Protein AF-A0A7V8Z4H2-F1 (afdb_monomer)

Secondary structure (DSSP, 8-state):
-TTSHHHH---SHHHHHHHHHHHHHHHHHHHHHHHHHHHT--SSSTT-THHHHHHHHHHHHHHHHHHHHHHHSPP-HHHHHHHHHHHHHHHHHHHHHHHHHHHTTS-SSS--SSHHHHHHHHHHHHHHHHHHHHHHHHHHHHHHH--SSHHHHHHHHHHHHHHHHHHHHHHHHHHHHHHHHHHHSS--SS-EETTTEETHHHHHHHHHHHHHHHHHHHHHHTSS--HHHHHHHHHHHHHHHHHHHHHHHHHHHTT--TT---THHHHHHHHHHHHHHHHHHHHHHHHHTS------------

Structure (mmCIF, N/CA/C/O backbone):
data_AF-A0A7V8Z4H2-F1
#
_entry.id   AF-A0A7V8Z4H2-F1
#
loop_
_atom_site.group_PDB
_atom_site.id
_atom_site.type_symbol
_atom_site.label_atom_id
_atom_site.label_alt_id
_atom_site.label_comp_id
_atom_site.label_asym_id
_atom_site.label_entity_id
_atom_site.label_seq_id
_atom_site.pdbx_PDB_ins_code
_atom_site.Cartn_x
_atom_site.Cartn_y
_atom_site.Cartn_z
_atom_site.occupancy
_atom_site.B_iso_or_equiv
_atom_site.auth_seq_id
_atom_site.auth_comp_id
_atom_site.auth_asym_id
_atom_site.auth_atom_id
_atom_site.pdbx_PDB_model_num
ATOM 1 N N . MET A 1 1 ? -23.304 -11.538 9.822 1.00 51.50 1 MET A N 1
ATO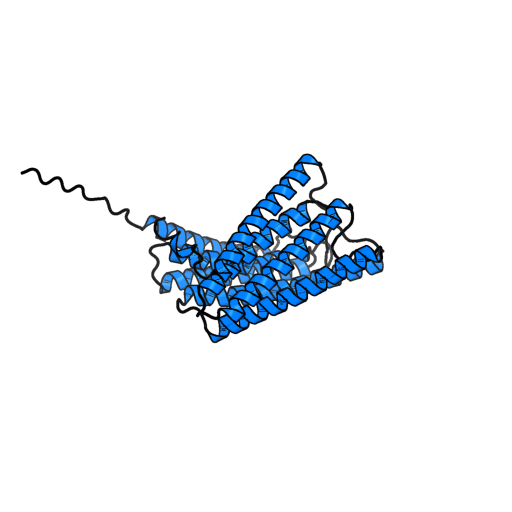M 2 C CA . MET A 1 1 ? -22.805 -10.452 8.941 1.00 51.50 1 MET A CA 1
ATOM 3 C C . MET A 1 1 ? -23.296 -9.053 9.347 1.00 51.50 1 MET A C 1
ATOM 5 O O . MET A 1 1 ? -22.704 -8.083 8.892 1.00 51.50 1 MET A O 1
ATOM 9 N N . ASN A 1 2 ? -24.282 -8.918 10.250 1.00 57.97 2 ASN A N 1
ATOM 10 C CA . ASN A 1 2 ? -24.906 -7.625 10.596 1.00 57.97 2 ASN A CA 1
ATOM 11 C C . ASN A 1 2 ? -23.975 -6.573 11.248 1.00 57.97 2 ASN A C 1
ATOM 13 O O . ASN A 1 2 ? -24.316 -5.398 11.235 1.00 57.97 2 ASN A O 1
ATOM 17 N N . ASN A 1 3 ? -22.781 -6.949 11.733 1.00 77.44 3 ASN A N 1
ATOM 18 C CA . ASN A 1 3 ? -21.835 -6.022 12.382 1.00 77.44 3 ASN A CA 1
ATOM 19 C C . ASN A 1 3 ? -20.646 -5.599 11.498 1.00 77.44 3 ASN A C 1
ATOM 21 O O . ASN A 1 3 ? -19.736 -4.932 11.988 1.00 77.44 3 ASN A O 1
ATOM 25 N N . LEU A 1 4 ? -20.608 -5.983 10.215 1.00 84.88 4 LEU A N 1
ATOM 26 C CA . LEU A 1 4 ? -19.489 -5.621 9.334 1.00 84.88 4 LEU A CA 1
ATOM 27 C C . LEU A 1 4 ? -19.645 -4.216 8.733 1.00 84.88 4 LEU A C 1
ATOM 29 O O . LEU A 1 4 ? -18.668 -3.479 8.662 1.00 84.88 4 LEU A O 1
ATOM 33 N N . LEU A 1 5 ? -20.862 -3.817 8.348 1.00 84.88 5 LEU A N 1
ATOM 34 C CA . LEU A 1 5 ? -21.108 -2.510 7.721 1.00 84.88 5 LEU A CA 1
ATOM 35 C C . LEU A 1 5 ? -20.648 -1.324 8.592 1.00 84.88 5 LEU A C 1
ATOM 37 O O . LEU A 1 5 ? -19.928 -0.476 8.0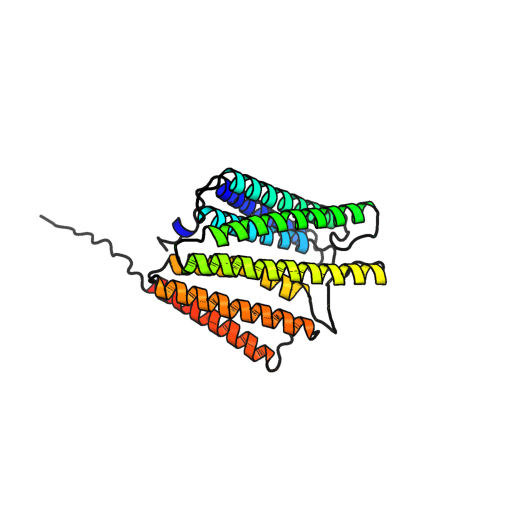67 1.00 84.88 5 LEU A O 1
ATOM 41 N N . PRO A 1 6 ? -20.930 -1.281 9.913 1.00 86.00 6 PRO A N 1
ATOM 42 C CA . PRO A 1 6 ? -20.416 -0.211 10.774 1.00 86.00 6 PRO A CA 1
ATOM 43 C C . PRO A 1 6 ? -18.883 -0.205 10.897 1.00 86.00 6 PRO A C 1
ATOM 45 O O . PRO A 1 6 ? -18.270 0.832 11.129 1.00 86.00 6 PRO A O 1
ATOM 48 N N . GLN A 1 7 ? -18.235 -1.366 10.739 1.00 87.62 7 GLN A N 1
ATOM 49 C CA . GLN A 1 7 ? -16.773 -1.466 10.778 1.00 87.62 7 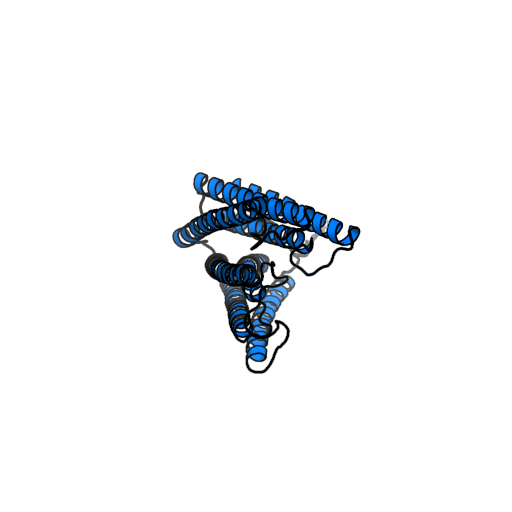GLN A CA 1
ATOM 50 C C . GLN A 1 7 ? -16.120 -0.939 9.494 1.00 87.62 7 GLN A C 1
ATOM 52 O O . GLN A 1 7 ? -14.941 -0.589 9.530 1.00 87.62 7 GLN A O 1
ATOM 57 N N . LEU A 1 8 ? -16.856 -0.887 8.380 1.00 93.00 8 LEU A N 1
ATOM 58 C CA . LEU A 1 8 ? -16.369 -0.433 7.074 1.00 93.00 8 LEU A CA 1
ATOM 59 C C . LEU A 1 8 ? -16.739 1.022 6.762 1.00 93.00 8 LEU A C 1
ATOM 61 O O . LEU A 1 8 ? -16.157 1.606 5.849 1.00 93.00 8 LEU A O 1
ATOM 65 N N . SER A 1 9 ? -17.695 1.608 7.486 1.00 92.94 9 SER A N 1
ATOM 66 C CA . SER A 1 9 ? -18.144 2.971 7.223 1.00 92.94 9 SER A CA 1
ATOM 67 C C . SER A 1 9 ? -17.085 4.014 7.597 1.00 92.94 9 SER A C 1
ATOM 69 O O . SER A 1 9 ? -16.407 3.922 8.626 1.00 92.94 9 SER A O 1
ATOM 71 N N . LEU A 1 10 ? -16.966 5.012 6.717 1.00 96.94 10 LEU A N 1
ATOM 72 C CA . LEU A 1 10 ? -16.109 6.187 6.853 1.00 96.94 10 LEU A CA 1
ATOM 73 C C . LEU A 1 10 ? -17.015 7.407 7.041 1.00 96.94 10 LEU A C 1
ATOM 75 O O . LEU A 1 10 ? -17.851 7.689 6.178 1.00 96.94 10 LEU A O 1
ATOM 79 N N . HIS A 1 11 ? -16.871 8.121 8.153 1.00 96.62 11 HIS A N 1
ATOM 80 C CA . HIS A 1 11 ? -17.820 9.161 8.559 1.00 96.62 11 HIS A CA 1
ATOM 81 C C . HIS A 1 11 ? -17.244 10.562 8.370 1.00 96.62 11 HIS A C 1
ATOM 83 O O . HIS A 1 11 ? -17.932 11.457 7.870 1.00 96.62 11 HIS A O 1
ATOM 89 N N . LYS A 1 12 ? -15.971 10.757 8.723 1.00 97.38 12 LYS A N 1
ATOM 90 C CA . LYS A 1 12 ? -15.295 12.048 8.598 1.00 97.38 12 LYS A CA 1
ATOM 91 C C . LYS A 1 12 ? -15.161 12.466 7.127 1.00 97.38 12 LYS A C 1
ATOM 93 O O . LYS A 1 12 ? -14.885 11.613 6.279 1.00 97.38 12 LYS A O 1
ATOM 98 N N . PRO A 1 13 ? -15.278 13.768 6.800 1.00 97.88 13 PRO A N 1
ATOM 99 C CA . PRO A 1 13 ? -15.190 14.248 5.419 1.00 97.88 13 PRO A CA 1
ATOM 100 C C . PRO A 1 13 ? -13.918 13.793 4.690 1.00 97.88 13 PRO A C 1
ATOM 102 O O . PRO A 1 13 ? -14.007 13.198 3.620 1.00 97.88 13 PRO A O 1
ATOM 105 N N . ALA A 1 14 ? -12.747 13.977 5.308 1.00 98.19 14 ALA A N 1
ATOM 106 C CA . ALA A 1 14 ? -11.463 13.575 4.734 1.00 98.19 14 ALA A CA 1
ATOM 107 C C . ALA A 1 14 ? -11.352 12.052 4.521 1.00 98.19 14 ALA A C 1
ATOM 109 O O . ALA A 1 14 ? -10.856 11.599 3.490 1.00 98.19 14 ALA A O 1
ATOM 110 N N . ALA A 1 15 ? -11.872 11.252 5.459 1.00 98.31 15 ALA A N 1
ATOM 111 C CA . ALA A 1 15 ? -11.921 9.798 5.319 1.00 98.31 15 ALA A CA 1
ATOM 112 C C . ALA A 1 15 ? -12.813 9.377 4.140 1.00 98.31 15 ALA A C 1
ATOM 114 O O . ALA A 1 15 ? -12.441 8.503 3.359 1.00 98.31 15 ALA A O 1
ATOM 115 N N . ARG A 1 16 ? -13.960 10.041 3.948 1.00 98.44 16 ARG A N 1
ATOM 116 C CA . ARG A 1 16 ? -14.842 9.799 2.798 1.00 98.44 16 ARG A CA 1
ATOM 117 C C . ARG A 1 16 ? -14.177 10.159 1.472 1.00 98.44 16 ARG A C 1
ATOM 119 O O . ARG A 1 16 ? -14.347 9.415 0.515 1.00 98.44 16 ARG A O 1
ATOM 126 N N . TRP A 1 17 ? -13.407 11.247 1.404 1.00 98.62 17 TRP A N 1
ATOM 127 C CA . TRP A 1 17 ? -12.642 11.595 0.198 1.00 98.62 17 TRP A CA 1
ATOM 128 C C . TRP A 1 17 ? -11.649 10.498 -0.179 1.00 98.62 17 TRP A C 1
ATOM 130 O O . TRP A 1 17 ? -11.604 10.087 -1.335 1.00 98.62 17 TRP A O 1
ATOM 140 N N . LEU A 1 18 ? -10.917 9.970 0.804 1.00 98.75 18 LEU A N 1
ATOM 141 C CA . LEU A 1 18 ? -10.016 8.833 0.610 1.00 98.75 18 LEU A CA 1
ATOM 142 C C . LEU A 1 18 ? -10.766 7.568 0.165 1.00 98.75 18 LEU A C 1
ATOM 144 O O . LEU A 1 18 ? -10.283 6.844 -0.703 1.00 98.75 18 LEU A O 1
ATOM 148 N N . GLY A 1 19 ? -11.968 7.331 0.698 1.00 98.62 19 GLY A N 1
ATOM 149 C CA . GLY A 1 19 ? -12.852 6.252 0.253 1.00 98.62 19 GLY A CA 1
ATOM 150 C C . GLY A 1 19 ? -13.306 6.397 -1.206 1.00 98.62 19 GLY A C 1
ATOM 151 O O . GLY A 1 19 ? -13.262 5.426 -1.958 1.00 98.62 19 GLY A O 1
ATOM 152 N N . TRP A 1 20 ? -13.687 7.601 -1.639 1.00 98.62 20 TRP A N 1
ATOM 153 C CA . TRP A 1 20 ? -14.039 7.860 -3.040 1.00 98.62 20 TRP A CA 1
ATOM 154 C C . TRP A 1 20 ? -12.839 7.714 -3.971 1.00 98.62 20 TRP A C 1
ATOM 156 O O . TRP A 1 20 ? -12.940 7.044 -4.997 1.00 98.62 20 TRP A O 1
ATOM 166 N N . ALA A 1 21 ? -11.693 8.285 -3.595 1.00 98.75 21 ALA A N 1
ATOM 167 C CA . ALA A 1 21 ? -10.456 8.132 -4.351 1.00 98.75 21 ALA A CA 1
ATOM 168 C C . ALA A 1 21 ? -10.072 6.652 -4.480 1.00 98.75 21 ALA A C 1
ATOM 170 O O . ALA A 1 21 ? -9.732 6.206 -5.570 1.00 98.75 21 ALA A O 1
ATOM 171 N N . SER A 1 22 ? -10.215 5.868 -3.408 1.00 98.81 22 SER A N 1
ATOM 172 C CA . SER A 1 22 ? -10.005 4.421 -3.446 1.00 98.81 22 SER A CA 1
ATOM 173 C C . SER A 1 22 ? -10.849 3.732 -4.523 1.00 98.81 22 SER A C 1
ATOM 175 O O . SER A 1 22 ? -10.304 2.987 -5.336 1.00 98.81 22 SER A O 1
ATOM 177 N N . ALA A 1 23 ? -12.151 4.027 -4.592 1.00 98.62 23 ALA A N 1
ATOM 178 C CA . ALA A 1 23 ? -13.023 3.467 -5.623 1.00 98.62 23 ALA A CA 1
ATOM 179 C C . ALA A 1 23 ? -12.568 3.862 -7.041 1.00 98.62 23 ALA A C 1
ATOM 181 O O . ALA A 1 23 ? -12.523 3.012 -7.930 1.00 98.62 23 ALA A O 1
ATOM 182 N N . VAL A 1 24 ? -12.164 5.120 -7.243 1.00 98.75 24 VAL A N 1
ATOM 183 C CA . VAL A 1 24 ? -11.625 5.601 -8.528 1.00 98.75 24 VAL A CA 1
ATOM 184 C C . VAL A 1 24 ? -10.348 4.852 -8.914 1.00 98.75 24 VAL A C 1
ATOM 186 O O . VAL A 1 24 ? -10.220 4.412 -10.055 1.00 98.75 24 VAL A O 1
ATOM 189 N N . PHE A 1 25 ? -9.419 4.643 -7.979 1.00 98.81 25 PHE A N 1
ATOM 190 C CA . PHE A 1 25 ? -8.192 3.885 -8.235 1.00 98.81 25 PHE A CA 1
ATOM 191 C C . PHE A 1 25 ? -8.452 2.401 -8.505 1.00 98.81 25 PHE A C 1
ATOM 193 O O . PHE A 1 25 ? -7.779 1.814 -9.352 1.00 98.81 25 PHE A O 1
ATOM 200 N N . ALA A 1 26 ? -9.450 1.804 -7.848 1.00 98.75 26 ALA A N 1
ATOM 201 C CA . ALA A 1 26 ? -9.852 0.428 -8.119 1.00 98.75 26 ALA A CA 1
ATOM 202 C C . ALA A 1 26 ? -10.370 0.291 -9.557 1.00 98.75 26 ALA A C 1
ATOM 204 O O . ALA A 1 26 ? -9.921 -0.583 -10.297 1.00 98.75 26 ALA A O 1
ATOM 205 N N . VAL A 1 27 ? -11.252 1.204 -9.978 1.00 98.75 27 VAL A N 1
ATOM 206 C CA . VAL A 1 27 ? -11.749 1.268 -11.360 1.00 98.75 27 VAL A CA 1
ATOM 207 C C . VAL A 1 27 ? -10.603 1.520 -12.338 1.00 98.75 27 VAL A C 1
ATOM 209 O O . VAL A 1 27 ? -10.502 0.812 -13.334 1.00 98.75 27 VAL A O 1
ATOM 212 N N . SER A 1 28 ? -9.701 2.458 -12.038 1.00 98.50 28 SER A N 1
ATOM 213 C CA . SER A 1 28 ? -8.508 2.719 -12.850 1.00 98.50 28 SER A CA 1
ATOM 214 C C . SER A 1 28 ? -7.668 1.454 -13.038 1.00 98.50 28 SER A C 1
ATOM 216 O O . SER A 1 28 ? -7.316 1.113 -14.164 1.00 98.50 28 SER A O 1
ATOM 218 N N . GLY A 1 29 ? -7.407 0.693 -11.970 1.00 98.38 29 GLY A N 1
ATOM 219 C CA . GLY A 1 29 ? -6.706 -0.587 -12.065 1.00 98.38 29 GLY A CA 1
ATOM 220 C C . GLY A 1 29 ? -7.407 -1.564 -13.015 1.00 98.38 29 GLY A C 1
ATOM 221 O O . GLY A 1 29 ? -6.776 -2.100 -13.923 1.00 98.38 29 GLY A O 1
ATOM 222 N N . LEU A 1 30 ? -8.724 -1.737 -12.873 1.00 98.50 30 LEU A N 1
ATOM 223 C CA . LEU A 1 30 ? -9.521 -2.611 -13.745 1.00 98.50 30 LEU A CA 1
ATOM 224 C C . LEU A 1 30 ? -9.529 -2.152 -15.212 1.00 98.50 30 LEU A C 1
ATOM 226 O O . LEU A 1 30 ? -9.480 -2.988 -16.112 1.00 98.50 30 LEU A O 1
ATOM 230 N N . VAL A 1 31 ? -9.538 -0.843 -15.467 1.00 98.44 31 VAL A N 1
ATOM 231 C CA . VAL A 1 31 ? -9.405 -0.294 -16.824 1.00 98.44 31 VAL A CA 1
ATOM 232 C C . VAL A 1 31 ? -8.049 -0.670 -17.423 1.00 98.44 31 VAL A C 1
ATOM 234 O O . VAL A 1 31 ? -8.002 -1.153 -18.551 1.00 98.44 31 VAL A O 1
ATOM 237 N N . HIS A 1 32 ? -6.955 -0.541 -16.668 1.00 98.31 32 HIS A N 1
ATOM 238 C CA . HIS A 1 32 ? -5.626 -0.952 -17.135 1.00 98.31 32 HIS A CA 1
ATOM 239 C C . HIS A 1 32 ? -5.510 -2.462 -17.364 1.00 98.31 32 HIS A C 1
ATOM 241 O O . HIS A 1 32 ? -4.823 -2.875 -18.297 1.00 98.31 32 HIS A O 1
ATOM 247 N N . LEU A 1 33 ? -6.211 -3.286 -16.576 1.00 97.81 33 LEU A N 1
ATOM 248 C CA . LEU A 1 33 ? -6.350 -4.712 -16.876 1.00 97.81 33 LEU A CA 1
ATOM 249 C C . LEU A 1 33 ? -7.043 -4.922 -18.228 1.00 97.81 33 LEU A C 1
ATOM 251 O O . LEU A 1 33 ? -6.551 -5.695 -19.042 1.00 97.81 33 LEU A O 1
ATOM 255 N N . GLY A 1 34 ? -8.138 -4.207 -18.495 1.00 97.88 34 GLY A N 1
ATOM 256 C CA . GLY A 1 34 ? -8.810 -4.234 -19.796 1.00 97.88 34 GLY A CA 1
ATOM 257 C C . GLY A 1 34 ? -7.874 -3.854 -20.948 1.00 97.88 34 GLY A C 1
ATOM 258 O O . GLY A 1 34 ? -7.810 -4.571 -21.943 1.00 97.88 34 GLY A O 1
ATOM 259 N N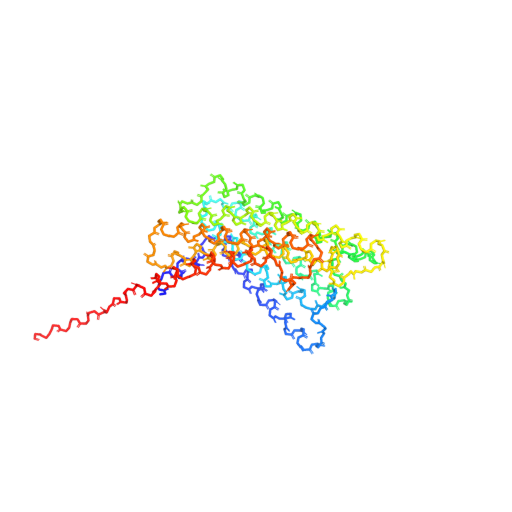 . VAL A 1 35 ? -7.084 -2.787 -20.787 1.00 96.88 35 VAL A N 1
ATOM 260 C CA . VAL A 1 35 ? -6.074 -2.371 -21.778 1.00 96.88 35 VAL A CA 1
ATOM 261 C C . VAL A 1 35 ? -5.023 -3.459 -21.995 1.00 96.88 35 VAL A C 1
ATOM 263 O O . VAL A 1 35 ? -4.710 -3.772 -23.142 1.00 96.88 35 VAL A O 1
ATOM 266 N N . LEU A 1 36 ? -4.500 -4.069 -20.928 1.00 96.00 36 LEU A N 1
ATOM 267 C CA . LEU A 1 36 ? -3.518 -5.152 -21.027 1.00 96.00 36 LEU A CA 1
ATOM 268 C C . LEU A 1 36 ? -4.079 -6.357 -21.800 1.00 96.00 36 LEU A C 1
ATOM 270 O O . LEU A 1 36 ? -3.408 -6.881 -22.685 1.00 96.00 36 LEU A O 1
ATOM 274 N N . LEU A 1 37 ? -5.319 -6.756 -21.506 1.00 97.00 37 LEU A N 1
ATOM 275 C CA . LEU A 1 37 ? -5.981 -7.884 -22.167 1.00 97.00 37 LEU A CA 1
ATOM 276 C C . LEU A 1 37 ? -6.279 -7.607 -23.647 1.00 97.00 37 LEU A C 1
ATOM 278 O O . LEU A 1 37 ? -6.083 -8.488 -24.477 1.00 97.00 37 LEU A O 1
ATOM 282 N N . VAL A 1 38 ? -6.730 -6.396 -23.986 1.00 97.69 38 VAL A N 1
ATOM 283 C CA . VAL A 1 38 ? -7.070 -6.019 -25.370 1.00 97.69 38 VAL A CA 1
ATOM 284 C C . VAL A 1 38 ? -5.822 -5.797 -26.223 1.00 97.69 38 VAL A C 1
ATOM 286 O O . VAL A 1 38 ? -5.799 -6.191 -27.385 1.00 97.69 38 VAL A O 1
ATOM 289 N N . SER A 1 39 ? -4.782 -5.175 -25.662 1.00 94.75 39 SER A N 1
ATOM 290 C CA . SER A 1 39 ? -3.529 -4.909 -26.383 1.00 94.75 39 SER A CA 1
ATOM 291 C C . SER A 1 39 ? -2.664 -6.154 -26.584 1.00 94.75 39 SER A C 1
ATOM 293 O O . SER A 1 39 ? -1.777 -6.134 -27.433 1.00 94.75 39 SER A O 1
ATOM 295 N N . GLY A 1 40 ? -2.886 -7.224 -25.810 1.00 92.50 40 GLY A N 1
ATOM 296 C CA . GLY A 1 40 ? -2.074 -8.443 -25.870 1.00 92.50 40 GLY A CA 1
ATOM 297 C C . GLY A 1 40 ? -0.624 -8.245 -25.413 1.00 92.50 40 GLY A C 1
ATOM 298 O O . GLY A 1 40 ? 0.239 -9.057 -25.742 1.00 92.50 40 GLY A O 1
ATOM 299 N N . GLY A 1 41 ? -0.336 -7.157 -24.686 1.00 90.00 41 GLY A N 1
ATOM 300 C CA . GLY A 1 41 ? 1.005 -6.845 -24.195 1.00 90.00 41 GLY A CA 1
ATOM 301 C C . GLY A 1 41 ? 1.511 -7.845 -23.144 1.00 90.00 41 GLY A C 1
ATOM 302 O O . GLY A 1 41 ? 0.720 -8.559 -22.520 1.00 90.00 41 GLY A O 1
ATOM 303 N N . PRO A 1 42 ? 2.833 -7.903 -22.901 1.00 93.44 42 PRO A N 1
ATOM 304 C CA . PRO A 1 42 ? 3.403 -8.840 -21.940 1.00 93.44 42 PRO A CA 1
ATOM 305 C C . PRO A 1 42 ? 2.955 -8.523 -20.508 1.00 93.44 42 PRO A C 1
ATOM 307 O O . PRO A 1 42 ? 2.791 -7.362 -20.125 1.00 93.44 42 PRO A O 1
ATOM 310 N N . TRP A 1 43 ? 2.802 -9.563 -19.682 1.00 93.56 43 TRP A N 1
ATOM 311 C CA . TRP A 1 43 ? 2.539 -9.409 -18.244 1.00 93.56 43 TRP A CA 1
ATOM 312 C C . TRP A 1 43 ? 3.762 -8.879 -17.487 1.00 93.56 43 TRP A C 1
ATOM 314 O O . TRP A 1 43 ? 3.643 -8.070 -16.566 1.00 93.56 43 TRP A O 1
ATOM 324 N N . GLU A 1 44 ? 4.946 -9.345 -17.878 1.00 92.06 44 GLU A N 1
ATOM 325 C CA . GLU A 1 44 ? 6.221 -8.949 -17.290 1.00 92.06 44 GLU A CA 1
ATOM 326 C C . GLU A 1 44 ? 6.874 -7.793 -18.052 1.00 92.06 44 GLU A C 1
ATOM 328 O O . GLU A 1 44 ? 6.480 -7.446 -19.164 1.00 92.06 44 GLU A O 1
ATOM 333 N N . GLY A 1 45 ? 7.888 -7.197 -17.427 1.00 91.62 45 GLY A N 1
ATOM 334 C CA . GLY A 1 45 ? 8.762 -6.220 -18.064 1.00 91.62 45 GLY A CA 1
ATOM 335 C C . GLY A 1 45 ? 8.547 -4.771 -17.636 1.00 91.62 45 GLY A C 1
ATOM 336 O O . GLY A 1 45 ? 7.570 -4.403 -16.966 1.00 91.62 45 GLY A O 1
ATOM 337 N N . ALA A 1 46 ? 9.505 -3.926 -18.012 1.00 92.44 46 ALA A N 1
ATOM 338 C CA . ALA A 1 46 ? 9.574 -2.542 -17.552 1.00 92.44 46 ALA A CA 1
ATOM 339 C C . ALA A 1 46 ? 8.449 -1.633 -18.097 1.00 92.44 46 ALA A C 1
ATOM 341 O O . ALA A 1 46 ? 8.148 -0.613 -17.470 1.00 92.44 46 ALA A O 1
ATOM 342 N N . VAL A 1 47 ? 7.799 -2.019 -19.197 1.00 94.56 47 VAL A N 1
ATOM 343 C CA . VAL A 1 47 ? 6.785 -1.215 -19.914 1.00 94.56 47 VAL A CA 1
ATOM 344 C C . VAL A 1 47 ? 5.366 -1.799 -19.786 1.00 94.56 47 VAL A C 1
ATOM 346 O O . VAL A 1 47 ? 4.390 -1.188 -20.204 1.00 94.56 47 VAL A O 1
ATOM 349 N N . SER A 1 48 ? 5.216 -2.974 -19.166 1.00 95.75 48 SER A N 1
ATOM 350 C CA . SER A 1 48 ? 3.925 -3.666 -19.085 1.00 95.75 48 SER A CA 1
ATOM 351 C C . SER A 1 48 ? 2.819 -2.835 -18.416 1.00 95.75 48 SER A C 1
ATOM 353 O O . SER A 1 48 ? 3.004 -2.282 -17.324 1.00 95.75 48 SER A O 1
ATOM 355 N N . TYR A 1 49 ? 1.615 -2.877 -19.005 1.00 96.38 49 TYR A N 1
ATOM 356 C CA . TYR A 1 49 ? 0.374 -2.338 -18.427 1.00 96.38 49 TYR A CA 1
ATOM 357 C C . TYR A 1 49 ? -0.039 -3.007 -17.106 1.00 96.38 49 TYR A C 1
ATOM 359 O O . TYR A 1 49 ? -0.882 -2.479 -16.378 1.00 96.38 49 TYR A O 1
ATOM 367 N N . ARG A 1 50 ? 0.613 -4.109 -16.716 1.00 96.50 50 ARG A N 1
ATOM 368 C CA . ARG A 1 50 ? 0.517 -4.629 -15.351 1.00 96.50 50 ARG A CA 1
ATOM 369 C C . ARG A 1 50 ? 0.904 -3.571 -14.312 1.00 96.50 50 ARG A C 1
ATOM 371 O O . ARG A 1 50 ? 0.301 -3.552 -13.247 1.00 96.50 50 ARG A O 1
ATOM 378 N N . LYS A 1 51 ? 1.877 -2.691 -14.590 1.00 95.56 51 LYS A N 1
ATOM 379 C CA . LYS A 1 51 ? 2.302 -1.642 -13.642 1.00 95.56 51 LYS A CA 1
ATOM 380 C C . LYS A 1 51 ? 1.161 -0.682 -13.274 1.00 95.56 51 LYS A C 1
ATOM 382 O O . LYS A 1 51 ? 0.850 -0.601 -12.089 1.00 95.56 51 LYS A O 1
ATOM 387 N N . PRO A 1 52 ? 0.511 0.031 -14.215 1.00 97.50 52 PRO A N 1
ATOM 388 C CA . PRO A 1 52 ? -0.594 0.913 -13.850 1.00 97.50 52 PRO A CA 1
ATOM 389 C C . PRO A 1 52 ? -1.787 0.152 -13.243 1.00 97.50 52 PRO A C 1
ATOM 391 O O . PRO A 1 52 ? -2.424 0.674 -12.330 1.00 97.50 52 PRO A O 1
ATOM 394 N N . LEU A 1 53 ? -2.027 -1.108 -13.639 1.00 98.00 53 LEU A N 1
ATOM 395 C CA . LEU A 1 53 ? -2.985 -1.991 -12.959 1.00 98.00 53 LEU A CA 1
ATOM 396 C C . LEU A 1 53 ? -2.641 -2.169 -11.470 1.00 98.00 53 LEU A C 1
ATOM 398 O O . LEU A 1 53 ? -3.458 -1.853 -10.604 1.00 98.00 53 LEU A O 1
ATOM 402 N N . THR A 1 54 ? -1.449 -2.678 -11.151 1.00 96.75 54 THR A N 1
ATOM 403 C CA . THR A 1 54 ? -1.097 -3.024 -9.767 1.00 96.75 54 THR A CA 1
ATOM 404 C C . THR A 1 54 ? -0.944 -1.789 -8.894 1.00 96.75 54 THR A C 1
ATOM 406 O O . THR A 1 54 ? -1.398 -1.809 -7.754 1.00 96.75 54 THR A O 1
ATOM 409 N N . PHE A 1 55 ? -0.396 -0.690 -9.419 1.00 97.88 55 PHE A N 1
ATOM 410 C CA . PHE A 1 55 ? -0.349 0.579 -8.693 1.00 97.88 55 PHE A CA 1
ATOM 411 C C . PHE A 1 55 ? -1.756 1.125 -8.422 1.00 97.88 55 PHE A C 1
ATOM 413 O O . PHE A 1 55 ? -2.027 1.528 -7.293 1.00 97.88 55 PHE A O 1
ATOM 420 N N . GLY A 1 56 ? -2.672 1.069 -9.396 1.00 98.44 56 GLY A N 1
ATOM 421 C CA . GLY A 1 56 ? -4.070 1.459 -9.197 1.00 98.44 56 GLY A CA 1
ATOM 422 C C . GLY A 1 56 ? -4.738 0.668 -8.070 1.00 98.44 56 GLY A C 1
ATOM 423 O O . GLY A 1 56 ? -5.241 1.251 -7.113 1.00 98.44 56 GLY A O 1
ATOM 424 N N . ILE A 1 57 ? -4.672 -0.665 -8.108 1.00 98.56 57 ILE A N 1
ATOM 425 C CA . ILE A 1 57 ? -5.267 -1.510 -7.058 1.00 98.56 57 ILE A CA 1
ATOM 426 C C . ILE A 1 57 ? -4.590 -1.297 -5.693 1.00 98.56 57 ILE A C 1
ATOM 428 O O . IL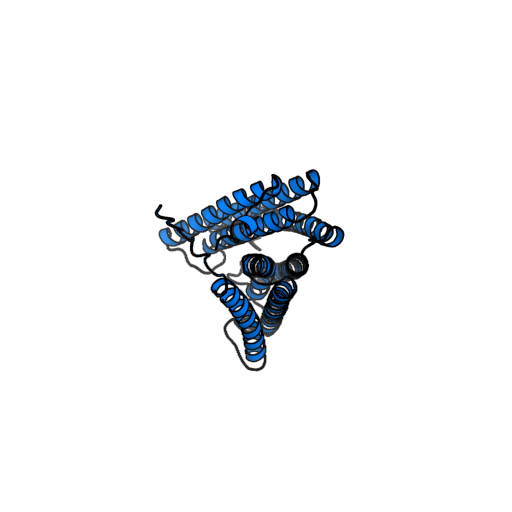E A 1 57 ? -5.272 -1.224 -4.667 1.00 98.56 57 ILE A O 1
ATOM 432 N N . SER A 1 58 ? -3.266 -1.144 -5.655 1.00 98.31 58 SER A N 1
ATOM 433 C CA . SER A 1 58 ? -2.534 -0.905 -4.409 1.00 98.31 58 SER A CA 1
ATOM 434 C C . SER A 1 58 ? -2.877 0.443 -3.780 1.00 98.31 58 SER A C 1
ATOM 436 O O . SER A 1 58 ? -3.130 0.494 -2.574 1.00 98.31 58 SER A O 1
ATOM 438 N N . PHE A 1 59 ? -2.962 1.519 -4.569 1.00 98.56 59 PHE A N 1
ATOM 439 C CA . PHE A 1 59 ? -3.413 2.821 -4.074 1.00 98.56 59 PHE A CA 1
ATOM 440 C C . PHE A 1 59 ? -4.876 2.794 -3.645 1.00 98.56 59 PHE A C 1
ATOM 442 O O . PHE A 1 59 ? -5.214 3.398 -2.629 1.00 98.56 59 PHE A O 1
ATOM 449 N N . ALA A 1 60 ? -5.733 2.036 -4.334 1.00 98.81 60 ALA A N 1
ATOM 450 C CA . ALA A 1 60 ? -7.108 1.841 -3.896 1.00 98.81 60 ALA A CA 1
ATOM 451 C C . ALA A 1 60 ? -7.166 1.257 -2.479 1.00 98.81 60 ALA A C 1
ATOM 453 O O . ALA A 1 60 ? -7.806 1.827 -1.590 1.00 98.81 60 ALA A O 1
ATOM 454 N N . ALA A 1 61 ? -6.452 0.155 -2.244 1.00 98.56 61 ALA A N 1
ATOM 455 C CA . ALA A 1 61 ? -6.407 -0.483 -0.935 1.00 98.56 61 ALA A CA 1
ATOM 456 C C . ALA A 1 61 ? -5.789 0.445 0.125 1.00 98.56 61 ALA A C 1
ATOM 458 O O . ALA A 1 61 ? -6.330 0.590 1.221 1.00 98.56 61 ALA A O 1
ATOM 459 N N . LEU A 1 62 ? -4.682 1.110 -0.213 1.00 98.56 62 LEU A N 1
ATOM 460 C CA . LEU A 1 62 ? -3.969 2.021 0.675 1.00 98.56 62 LEU A CA 1
ATOM 461 C C . LEU A 1 62 ? -4.835 3.206 1.112 1.00 98.56 62 LEU A C 1
ATOM 463 O O . LEU A 1 62 ? -5.005 3.418 2.310 1.00 98.56 62 LEU A O 1
ATOM 467 N N . LEU A 1 63 ? -5.419 3.951 0.171 1.00 98.81 63 LEU A N 1
ATOM 468 C CA . LEU A 1 63 ? -6.206 5.146 0.480 1.00 98.81 63 LEU A CA 1
ATOM 469 C C . LEU A 1 63 ? -7.426 4.807 1.336 1.00 98.81 63 LEU A C 1
ATOM 471 O O . LEU A 1 63 ? -7.687 5.500 2.319 1.00 98.81 63 LEU A O 1
ATOM 475 N N . TRP A 1 64 ? -8.121 3.705 1.041 1.00 98.75 64 TRP A N 1
ATOM 476 C CA . TRP A 1 64 ? -9.229 3.258 1.884 1.00 98.75 64 TRP A CA 1
ATOM 477 C C . TRP A 1 64 ? -8.764 2.931 3.305 1.00 98.75 64 TRP A C 1
ATOM 479 O O . TRP A 1 64 ? -9.373 3.382 4.276 1.00 98.75 64 TRP A O 1
ATOM 489 N N . THR A 1 65 ? -7.651 2.202 3.446 1.00 98.62 65 THR A N 1
ATOM 490 C CA . THR A 1 65 ? -7.085 1.875 4.759 1.00 98.62 65 THR A CA 1
ATOM 491 C C . THR A 1 65 ? -6.674 3.124 5.540 1.00 98.62 65 THR A C 1
ATOM 493 O O . THR A 1 65 ? -6.930 3.198 6.739 1.00 98.62 65 THR A O 1
ATOM 496 N N . LEU A 1 66 ? -6.112 4.143 4.890 1.00 98.56 66 LEU A N 1
ATOM 497 C CA . LEU A 1 66 ? -5.763 5.400 5.562 1.00 98.56 66 LEU A CA 1
ATOM 498 C C . LEU A 1 66 ? -6.996 6.203 5.959 1.00 98.56 66 LEU A C 1
ATOM 500 O O . LEU A 1 66 ? -7.038 6.731 7.070 1.00 98.56 66 LEU A O 1
ATOM 504 N N . GLY A 1 67 ? -8.018 6.237 5.102 1.00 98.44 67 GLY A N 1
ATOM 505 C CA . GLY A 1 67 ? -9.316 6.815 5.440 1.00 98.44 67 GLY A CA 1
ATOM 506 C C . GLY A 1 67 ? -9.907 6.148 6.678 1.00 98.44 67 GLY A C 1
ATOM 507 O O . GLY A 1 67 ? -10.343 6.837 7.599 1.00 98.44 67 GLY A O 1
ATOM 508 N N . TRP A 1 68 ? -9.824 4.817 6.753 1.00 98.44 68 TRP A N 1
ATOM 509 C CA . TRP A 1 68 ? -10.253 4.045 7.915 1.00 98.44 68 TRP A CA 1
ATOM 510 C C . TRP A 1 68 ? -9.490 4.442 9.184 1.00 98.44 68 TRP A C 1
ATOM 512 O O . TRP A 1 68 ? -10.111 4.716 10.205 1.00 98.44 68 TRP A O 1
ATOM 522 N N . ILE A 1 69 ? -8.159 4.549 9.134 1.00 98.19 69 ILE A N 1
ATOM 523 C CA . ILE A 1 69 ? -7.347 4.961 10.295 1.00 98.19 69 ILE A CA 1
ATOM 524 C C . ILE A 1 69 ? -7.726 6.370 10.754 1.00 98.19 69 ILE A C 1
ATOM 526 O O . ILE A 1 69 ? -7.985 6.578 11.939 1.00 98.19 69 ILE A O 1
ATOM 530 N N . ILE A 1 70 ? -7.798 7.322 9.820 1.00 97.94 70 ILE A N 1
ATOM 531 C CA . ILE A 1 70 ? -8.148 8.719 10.100 1.00 97.94 70 ILE A CA 1
ATOM 532 C C . ILE A 1 70 ? -9.526 8.818 10.770 1.00 97.94 70 ILE A C 1
ATOM 534 O O . ILE A 1 70 ? -9.699 9.593 11.714 1.00 97.94 70 ILE A O 1
ATOM 538 N N . ASP A 1 71 ? -10.493 8.007 10.338 1.00 97.19 71 ASP A N 1
ATOM 539 C CA . ASP A 1 71 ? -11.843 7.969 10.910 1.00 97.19 71 ASP A CA 1
ATOM 540 C C . ASP A 1 71 ? -11.865 7.481 12.372 1.00 97.19 71 ASP A C 1
ATOM 542 O O . ASP A 1 71 ? -12.756 7.867 13.125 1.00 97.19 71 ASP A O 1
ATOM 546 N N . ARG A 1 72 ? -10.875 6.678 12.801 1.00 95.81 72 ARG A N 1
ATOM 547 C CA . ARG A 1 72 ? -10.761 6.134 14.174 1.00 95.81 72 ARG A CA 1
ATOM 548 C C . ARG A 1 72 ? -9.890 6.963 15.123 1.00 95.81 72 ARG A C 1
ATOM 550 O O . ARG A 1 72 ? -9.813 6.636 16.308 1.00 95.81 72 ARG A O 1
ATOM 557 N N . LEU A 1 73 ? -9.222 8.005 14.637 1.00 96.25 73 LEU A N 1
ATOM 558 C CA . LEU A 1 73 ? -8.477 8.938 15.487 1.00 96.25 73 LEU A CA 1
ATOM 559 C C . LEU A 1 73 ? -9.393 10.080 15.973 1.00 96.25 73 LEU A C 1
ATOM 561 O O . LEU A 1 73 ? -10.428 10.333 15.353 1.00 96.25 73 LEU A O 1
ATOM 565 N N . PRO A 1 74 ? -9.054 10.802 17.059 1.00 95.62 74 PRO A N 1
ATOM 566 C CA . PRO A 1 74 ? -9.759 12.030 17.455 1.00 95.62 74 PRO A CA 1
ATOM 567 C C . PRO A 1 74 ? -9.845 13.041 16.305 1.00 95.62 74 PRO A C 1
ATOM 569 O O . PRO A 1 74 ? -9.068 12.954 15.370 1.00 95.62 74 PRO A O 1
ATOM 572 N N . ALA A 1 75 ? -10.789 13.982 16.300 1.00 95.12 75 ALA A N 1
ATOM 573 C CA . ALA A 1 75 ? -10.939 14.893 15.159 1.00 95.12 75 ALA A CA 1
ATOM 574 C C . ALA A 1 75 ? -9.791 15.920 15.076 1.00 95.12 75 ALA A C 1
ATOM 576 O O . ALA A 1 75 ? -9.528 16.644 16.036 1.00 95.12 75 ALA A O 1
ATOM 577 N N . ARG A 1 76 ? -9.145 16.037 13.908 1.00 97.00 76 ARG A N 1
ATOM 578 C CA . ARG A 1 76 ? -8.187 17.116 13.588 1.00 97.00 76 ARG A CA 1
ATOM 579 C C . ARG A 1 76 ? -8.424 17.650 12.168 1.00 97.00 76 ARG A C 1
ATOM 581 O O . ARG A 1 76 ? -7.599 17.409 11.289 1.00 97.00 76 ARG A O 1
ATOM 588 N N . PRO A 1 77 ? -9.507 18.412 11.917 1.00 96.81 77 PRO A N 1
ATOM 589 C CA . PRO A 1 77 ? -10.014 18.676 10.563 1.00 96.81 77 PRO A CA 1
ATOM 590 C C . PRO A 1 77 ? -8.990 19.241 9.568 1.00 96.81 77 PRO A C 1
ATOM 592 O O . PRO A 1 77 ? -8.975 18.853 8.401 1.00 96.81 77 PRO A O 1
ATOM 595 N N . ARG A 1 78 ? -8.098 20.134 10.026 1.00 97.75 78 ARG A N 1
ATOM 596 C CA . ARG A 1 78 ? -7.024 20.694 9.187 1.00 97.75 78 ARG A CA 1
ATOM 597 C C . ARG A 1 78 ? -6.001 19.632 8.784 1.00 97.75 78 ARG A C 1
ATOM 599 O O . ARG A 1 78 ? -5.705 19.501 7.603 1.00 97.75 78 ARG A O 1
ATOM 606 N N . LEU A 1 79 ? -5.496 18.863 9.752 1.00 98.00 79 LEU A N 1
ATOM 607 C CA . LEU A 1 79 ? -4.535 17.787 9.497 1.00 98.00 79 LEU A CA 1
ATOM 608 C C . LEU A 1 79 ? -5.162 16.691 8.631 1.00 98.00 79 LEU A C 1
ATOM 610 O O . LEU A 1 79 ? -4.548 16.247 7.673 1.00 98.00 79 LEU A O 1
ATOM 614 N N . GLU A 1 80 ? -6.401 16.305 8.929 1.00 98.38 80 GLU A N 1
ATOM 615 C CA . GLU A 1 80 ? -7.179 15.342 8.145 1.00 98.38 80 GLU A CA 1
ATOM 616 C C . GLU A 1 80 ? -7.285 15.755 6.675 1.00 98.38 80 GLU A C 1
ATOM 618 O O . GLU A 1 80 ? -7.033 14.945 5.787 1.00 98.38 80 GLU A O 1
ATOM 623 N N . THR A 1 81 ? -7.617 17.026 6.429 1.00 98.50 81 THR A N 1
ATOM 624 C CA . THR A 1 81 ? -7.735 17.586 5.079 1.00 98.50 81 THR A CA 1
ATOM 625 C C . THR A 1 81 ? -6.396 17.570 4.353 1.00 98.50 81 THR A C 1
ATOM 627 O O . THR A 1 81 ? -6.339 17.075 3.234 1.00 98.50 81 THR A O 1
ATOM 630 N N . VAL A 1 82 ? -5.322 18.050 4.994 1.00 98.69 82 VAL A N 1
ATOM 631 C CA . VAL A 1 82 ? -3.967 18.056 4.413 1.00 98.69 82 VAL A CA 1
ATOM 632 C C . VAL A 1 82 ? -3.507 16.640 4.079 1.00 98.69 82 VAL A C 1
ATOM 634 O O . VAL A 1 82 ? -3.058 16.388 2.968 1.00 98.69 82 VAL A O 1
ATOM 637 N N . LEU A 1 83 ? -3.665 15.692 5.007 1.00 98.69 83 LEU A N 1
ATOM 638 C CA . LEU A 1 83 ? -3.295 14.300 4.768 1.00 98.69 83 LEU A CA 1
ATOM 639 C C . LEU A 1 83 ? -4.080 13.718 3.592 1.00 98.69 83 LEU A C 1
ATOM 641 O O . LEU A 1 83 ? -3.480 13.143 2.688 1.00 98.69 83 LEU A O 1
ATOM 645 N N . ALA A 1 84 ? -5.404 13.884 3.572 1.00 98.69 84 ALA A N 1
ATOM 646 C CA . ALA A 1 84 ? -6.234 13.336 2.508 1.00 98.69 84 ALA A CA 1
ATOM 647 C C . ALA A 1 84 ? -5.879 13.921 1.134 1.00 98.69 84 ALA A C 1
ATOM 649 O O . ALA A 1 84 ? -5.702 13.160 0.185 1.00 98.69 84 ALA A O 1
ATOM 650 N N . THR A 1 85 ? -5.734 15.243 1.012 1.00 98.75 85 THR A N 1
ATOM 651 C CA . THR A 1 85 ? -5.417 15.874 -0.277 1.00 98.75 85 THR A CA 1
ATOM 652 C C . THR A 1 85 ? -4.009 15.536 -0.752 1.00 98.75 85 THR A C 1
ATOM 654 O O . THR A 1 85 ? -3.843 15.244 -1.934 1.00 98.75 85 THR A O 1
ATOM 657 N N . THR A 1 86 ? -3.013 15.494 0.140 1.00 98.75 86 THR A N 1
ATOM 658 C CA . THR A 1 86 ? -1.648 15.076 -0.209 1.00 98.75 86 THR A CA 1
ATOM 659 C C . THR A 1 86 ? -1.613 13.627 -0.683 1.00 98.75 86 THR A C 1
ATOM 661 O O . THR A 1 86 ? -1.076 13.351 -1.750 1.00 98.75 86 THR A O 1
ATOM 664 N N . LEU A 1 87 ? -2.229 12.703 0.061 1.00 98.62 87 LEU A N 1
ATOM 665 C CA . LEU A 1 87 ? -2.250 11.282 -0.295 1.00 98.62 87 LEU A CA 1
ATOM 666 C C . LEU A 1 87 ? -2.949 11.045 -1.639 1.00 98.62 87 LEU A C 1
ATOM 668 O O . LEU A 1 87 ? -2.432 10.307 -2.477 1.00 98.62 87 LEU A O 1
ATOM 672 N N . ILE A 1 88 ? -4.097 11.689 -1.872 1.00 98.81 88 ILE A N 1
ATOM 673 C CA . ILE A 1 88 ? -4.833 11.580 -3.139 1.00 98.81 88 ILE A CA 1
ATOM 674 C C . ILE A 1 88 ? -4.020 12.194 -4.282 1.00 98.81 88 ILE A C 1
ATOM 676 O O . ILE A 1 88 ? -3.836 11.541 -5.305 1.00 98.81 88 ILE A O 1
ATOM 680 N N . GLY A 1 89 ? -3.512 13.417 -4.105 1.00 98.75 89 GLY A N 1
ATOM 681 C CA . GLY A 1 89 ? -2.750 14.134 -5.128 1.00 98.75 89 GLY A CA 1
ATOM 682 C C . GLY A 1 89 ? -1.492 13.380 -5.554 1.00 98.75 89 GLY A C 1
ATOM 683 O O . GLY A 1 89 ? -1.293 13.164 -6.749 1.00 98.75 89 GLY A O 1
ATOM 684 N N . SER A 1 90 ? -0.699 12.898 -4.591 1.00 98.75 90 SER A N 1
ATOM 685 C CA . SER A 1 90 ? 0.473 12.063 -4.871 1.00 98.75 90 SER A CA 1
ATOM 686 C C . SER A 1 90 ? 0.082 10.772 -5.588 1.00 98.75 90 SER A C 1
ATOM 688 O O . SER A 1 90 ? 0.686 10.440 -6.599 1.00 98.75 90 SER A O 1
ATOM 690 N N . SER A 1 91 ? -0.973 10.077 -5.146 1.00 98.75 91 SER A N 1
ATOM 691 C CA . SER A 1 91 ? -1.429 8.840 -5.806 1.00 98.75 91 SER A CA 1
ATOM 692 C C . SER A 1 91 ? -1.862 9.076 -7.259 1.00 98.75 91 SER A C 1
ATOM 694 O O . SER A 1 91 ? -1.586 8.254 -8.132 1.00 98.75 91 SER A O 1
ATOM 696 N N . VAL A 1 92 ? -2.545 10.197 -7.534 1.00 98.75 92 VAL A N 1
ATOM 697 C CA . VAL A 1 92 ? -3.004 10.558 -8.889 1.00 98.75 92 VAL A CA 1
ATOM 698 C C . VAL A 1 92 ? -1.808 10.838 -9.782 1.00 98.75 92 VAL A C 1
ATOM 700 O O . VAL A 1 92 ? -1.754 10.335 -10.903 1.00 98.75 92 VAL A O 1
ATOM 703 N N . LEU A 1 93 ? -0.844 11.603 -9.272 1.00 98.75 93 LEU A N 1
ATOM 704 C CA . LEU A 1 93 ? 0.381 11.915 -9.987 1.00 98.75 93 LEU A CA 1
ATOM 705 C C . LEU A 1 93 ? 1.173 10.639 -10.309 1.00 98.75 93 LEU A C 1
ATOM 707 O O . LEU A 1 93 ? 1.557 10.442 -11.458 1.00 98.75 93 LEU A O 1
ATOM 711 N N . GLU A 1 94 ? 1.350 9.747 -9.332 1.00 98.50 94 GLU A N 1
ATOM 712 C CA . GLU A 1 94 ? 2.081 8.486 -9.505 1.00 98.50 94 GLU A CA 1
ATOM 713 C C . GLU A 1 94 ? 1.453 7.605 -10.586 1.00 98.50 94 GLU A C 1
ATOM 715 O O . GLU A 1 94 ? 2.098 7.257 -11.577 1.00 98.50 94 GLU A O 1
ATOM 720 N N . VAL A 1 95 ? 0.171 7.259 -10.435 1.00 98.50 95 VAL A N 1
ATOM 721 C CA . VAL A 1 95 ? -0.512 6.384 -11.398 1.00 98.50 95 VAL A CA 1
ATOM 722 C C . VAL A 1 95 ? -0.614 7.060 -12.762 1.00 98.50 95 VAL A C 1
ATOM 724 O O . VAL A 1 95 ? -0.441 6.387 -13.777 1.00 98.50 95 VAL A O 1
ATOM 727 N N . GLY A 1 96 ? -0.836 8.375 -12.807 1.00 98.69 96 GLY A N 1
ATOM 728 C CA . GLY A 1 96 ? -0.878 9.151 -14.044 1.00 98.69 96 GLY A CA 1
ATOM 729 C C . GLY A 1 96 ? 0.436 9.088 -14.821 1.00 98.69 96 GLY A C 1
ATOM 730 O O . GLY A 1 96 ? 0.427 8.741 -16.001 1.00 98.69 96 GLY A O 1
ATOM 731 N N . LEU A 1 97 ? 1.573 9.339 -14.163 1.00 98.69 97 LEU A N 1
ATOM 732 C CA . LEU A 1 97 ? 2.893 9.276 -14.798 1.00 98.69 97 LEU A CA 1
ATOM 733 C C . LEU A 1 97 ? 3.277 7.850 -15.203 1.00 98.69 97 LEU A C 1
ATOM 735 O O . LEU A 1 97 ? 3.807 7.648 -16.295 1.00 98.69 97 LEU A O 1
ATOM 739 N N . ILE A 1 98 ? 2.956 6.846 -14.381 1.00 98.50 98 ILE A N 1
ATOM 740 C CA . ILE A 1 98 ? 3.162 5.432 -14.732 1.00 98.50 98 ILE A CA 1
ATOM 741 C C . ILE A 1 98 ? 2.356 5.065 -15.979 1.00 98.50 98 ILE A C 1
ATOM 743 O O . ILE A 1 98 ? 2.889 4.432 -16.889 1.00 98.50 98 ILE A O 1
ATOM 747 N N . THR A 1 99 ? 1.089 5.472 -16.026 1.00 98.38 99 THR A N 1
ATOM 748 C CA . THR A 1 99 ? 0.186 5.211 -17.153 1.00 98.38 99 THR A CA 1
ATOM 749 C C . THR A 1 99 ? 0.677 5.899 -18.419 1.00 98.38 99 THR A C 1
ATOM 751 O O . THR A 1 99 ? 0.749 5.271 -19.473 1.00 98.38 99 THR A O 1
ATOM 754 N N . MET A 1 100 ? 1.066 7.171 -18.313 1.00 98.50 100 MET A N 1
ATOM 755 C CA . MET A 1 100 ? 1.620 7.940 -19.422 1.00 98.50 100 MET A CA 1
ATOM 756 C C . MET A 1 100 ? 2.887 7.280 -19.978 1.00 98.50 100 MET A C 1
ATOM 758 O O . MET A 1 100 ? 3.013 7.151 -21.193 1.00 98.50 100 MET A O 1
ATOM 762 N N . GLN A 1 101 ? 3.806 6.831 -19.118 1.00 98.31 101 GLN A N 1
ATOM 763 C CA . GLN A 1 101 ? 5.033 6.170 -19.569 1.00 98.31 101 GLN A CA 1
ATOM 764 C C . GLN A 1 101 ? 4.763 4.806 -20.214 1.00 98.31 101 GLN A C 1
ATOM 766 O O . GLN A 1 101 ? 5.311 4.521 -21.278 1.00 98.31 101 GLN A O 1
ATOM 771 N N . ALA A 1 102 ? 3.846 4.011 -19.652 1.00 96.94 102 ALA A N 1
ATOM 772 C CA . ALA A 1 102 ? 3.404 2.765 -20.277 1.00 96.94 102 ALA A CA 1
ATOM 773 C C . ALA A 1 102 ? 2.805 3.010 -21.675 1.00 96.94 102 ALA A C 1
ATOM 775 O O . ALA A 1 102 ? 3.136 2.296 -22.618 1.00 96.94 102 ALA A O 1
ATOM 776 N N . TRP A 1 103 ? 1.994 4.062 -21.833 1.00 96.19 103 TRP A N 1
ATOM 777 C CA . TRP A 1 103 ? 1.431 4.455 -23.128 1.00 96.19 103 TRP A CA 1
ATOM 778 C C . TRP A 1 103 ? 2.495 4.921 -24.131 1.00 96.19 103 TRP A C 1
ATOM 780 O O . TRP A 1 103 ? 2.410 4.593 -25.311 1.00 96.19 103 TRP A O 1
ATOM 790 N N . ARG A 1 104 ? 3.532 5.628 -23.665 1.00 97.19 104 ARG A N 1
ATOM 791 C CA . ARG A 1 104 ? 4.699 6.016 -24.478 1.00 97.19 104 ARG A CA 1
ATOM 792 C C . ARG A 1 104 ? 5.603 4.838 -24.857 1.00 97.19 104 ARG A C 1
ATOM 794 O O . ARG A 1 104 ? 6.527 5.029 -25.641 1.00 97.19 104 ARG A O 1
ATOM 801 N N . GLY A 1 105 ? 5.378 3.650 -24.298 1.00 96.12 105 GLY A N 1
ATOM 802 C CA . GLY A 1 105 ? 6.223 2.488 -24.546 1.00 96.12 105 GLY A CA 1
ATOM 803 C C . GLY A 1 105 ? 7.576 2.540 -23.827 1.00 96.12 105 GLY A C 1
ATOM 804 O O . GLY A 1 105 ? 8.504 1.851 -24.242 1.00 96.12 105 GLY A O 1
ATOM 805 N N . VAL A 1 106 ? 7.709 3.335 -22.758 1.00 97.31 106 VAL A N 1
ATOM 806 C CA . VAL A 1 106 ? 8.960 3.476 -21.994 1.00 97.31 106 VAL A CA 1
ATOM 807 C C . VAL A 1 106 ? 8.742 3.220 -20.503 1.00 97.31 106 VAL A C 1
ATOM 809 O O . VAL A 1 106 ? 7.626 3.244 -19.984 1.00 97.31 106 VAL A O 1
ATOM 812 N N . ALA A 1 107 ? 9.822 2.940 -19.779 1.00 97.31 107 ALA A N 1
ATOM 813 C CA . ALA A 1 107 ? 9.731 2.677 -18.351 1.00 97.31 107 ALA A CA 1
ATOM 814 C C . ALA A 1 107 ? 9.497 3.963 -17.539 1.00 97.31 107 ALA A C 1
ATOM 816 O O . ALA A 1 107 ? 10.041 5.020 -17.849 1.00 97.31 107 ALA A O 1
ATOM 817 N N . SER A 1 108 ? 8.722 3.855 -16.456 1.00 96.75 108 SER A N 1
ATOM 818 C CA . SER A 1 108 ? 8.482 4.963 -15.517 1.00 96.75 108 SER A CA 1
ATOM 819 C C . SER A 1 108 ? 9.498 5.077 -14.383 1.00 96.75 108 SER A C 1
ATOM 821 O O . SER A 1 108 ? 9.714 6.165 -13.868 1.00 96.75 108 SER A O 1
ATOM 823 N N . HIS A 1 109 ? 10.100 3.961 -13.973 1.00 96.81 109 HIS A N 1
ATOM 824 C CA . HIS A 1 109 ? 11.036 3.913 -12.849 1.00 96.81 109 HIS A CA 1
ATOM 825 C C . HIS A 1 109 ? 12.458 3.716 -13.362 1.00 96.81 109 HIS A C 1
ATOM 827 O O . HIS A 1 109 ? 12.658 2.892 -14.256 1.00 96.81 109 HIS A O 1
ATOM 833 N N . PHE A 1 110 ? 13.413 4.423 -12.752 1.00 96.19 110 PHE A N 1
ATOM 834 C CA . PHE A 1 110 ? 14.854 4.369 -13.060 1.00 96.19 110 PHE A CA 1
ATOM 835 C C . PHE A 1 110 ? 15.220 4.825 -14.479 1.00 96.19 110 PHE A C 1
ATOM 837 O O . PHE A 1 110 ? 16.343 4.613 -14.914 1.00 96.19 110 PHE A O 1
ATOM 844 N N . ASN A 1 111 ? 14.270 5.393 -15.223 1.00 96.88 111 ASN A N 1
ATOM 845 C CA . ASN A 1 111 ? 14.468 5.720 -16.624 1.00 96.88 111 ASN A CA 1
ATOM 846 C C . ASN A 1 111 ? 15.057 7.122 -16.767 1.00 96.88 111 ASN A C 1
ATOM 848 O O . ASN A 1 111 ? 14.339 8.112 -16.637 1.00 96.88 111 ASN A O 1
ATOM 852 N N . GLU A 1 112 ? 16.348 7.188 -17.074 1.00 96.56 112 GLU A N 1
ATOM 853 C CA . GLU A 1 112 ? 17.066 8.438 -17.335 1.00 96.56 112 GLU A CA 1
ATOM 854 C C . GLU A 1 112 ? 17.573 8.510 -18.786 1.00 96.56 112 GLU A C 1
ATOM 856 O O . GLU A 1 112 ? 18.523 9.223 -19.091 1.00 96.56 112 GLU A O 1
ATOM 861 N N . ALA A 1 113 ? 16.931 7.774 -19.705 1.00 95.94 113 ALA A N 1
ATOM 862 C CA . ALA A 1 113 ? 17.359 7.683 -21.103 1.00 95.94 113 ALA A CA 1
ATOM 863 C C . ALA A 1 113 ? 17.220 9.009 -21.873 1.00 95.94 113 ALA A C 1
ATOM 865 O O . ALA A 1 113 ? 17.953 9.263 -22.828 1.00 95.94 113 ALA A O 1
ATOM 866 N N . THR A 1 114 ? 16.270 9.861 -21.479 1.00 97.44 114 THR A N 1
ATOM 867 C CA . THR A 1 114 ? 16.059 11.192 -22.061 1.00 97.44 114 THR A CA 1
ATOM 868 C C . THR A 1 114 ? 15.785 12.211 -20.963 1.00 97.44 114 THR A C 1
ATOM 870 O O . THR A 1 114 ? 15.268 11.857 -19.906 1.00 97.44 114 THR A O 1
ATOM 873 N N . GLY A 1 115 ? 16.023 13.502 -21.228 1.00 97.69 115 GLY A N 1
ATOM 874 C CA . GLY A 1 115 ? 15.727 14.558 -20.248 1.00 97.69 115 GLY A CA 1
ATOM 875 C C . GLY A 1 115 ? 14.256 14.595 -19.802 1.00 97.69 115 GLY A C 1
ATOM 876 O O . GLY A 1 115 ? 13.967 14.915 -18.651 1.00 97.69 115 GLY A O 1
ATOM 877 N N . GLY A 1 116 ? 13.322 14.215 -20.684 1.00 98.00 116 GLY A N 1
ATOM 878 C CA . GLY A 1 116 ? 11.906 14.085 -20.334 1.00 98.00 116 GLY A CA 1
ATOM 879 C C . GLY A 1 116 ? 11.631 12.909 -19.395 1.00 98.00 116 GLY A C 1
ATOM 880 O O . GLY A 1 116 ? 10.865 13.049 -18.445 1.00 98.00 116 GLY A O 1
ATOM 881 N N . ASP A 1 117 ? 12.280 11.766 -19.616 1.00 98.12 117 ASP A N 1
ATOM 882 C CA . ASP A 1 117 ? 12.115 10.590 -18.758 1.00 98.12 117 ASP A CA 1
ATOM 883 C C . ASP A 1 117 ? 12.763 10.794 -17.387 1.00 98.12 117 ASP A C 1
ATOM 885 O O . ASP A 1 117 ? 12.132 10.488 -16.374 1.00 98.12 117 ASP A O 1
ATOM 889 N N . THR A 1 118 ? 13.931 11.444 -17.343 1.00 98.12 118 THR A N 1
ATOM 890 C CA . THR A 1 118 ? 14.577 11.880 -16.099 1.00 98.12 118 THR A CA 1
ATOM 891 C C . THR A 1 118 ? 13.666 12.805 -15.294 1.00 98.12 118 THR A C 1
ATOM 893 O O . THR A 1 118 ? 13.534 12.636 -14.083 1.00 98.12 118 THR A O 1
ATOM 896 N N . LEU A 1 119 ? 12.994 13.763 -15.946 1.00 98.50 119 LEU A N 1
ATOM 897 C CA . LEU A 1 119 ? 12.054 14.653 -15.263 1.00 98.50 119 LEU A CA 1
ATOM 898 C C . LEU A 1 119 ? 10.872 13.877 -14.673 1.00 98.50 119 LEU A C 1
ATOM 900 O O . LEU A 1 119 ? 10.512 14.101 -13.519 1.00 98.50 119 LEU A O 1
ATOM 904 N N . VAL A 1 120 ? 10.283 12.950 -15.434 1.00 98.62 120 VAL A N 1
ATOM 905 C CA . VAL A 1 120 ? 9.192 12.094 -14.942 1.00 98.62 120 VAL A CA 1
ATOM 906 C C . VAL A 1 120 ? 9.649 11.286 -13.730 1.00 98.62 120 VAL A C 1
ATOM 908 O O . VAL A 1 120 ? 8.960 11.278 -12.709 1.00 98.62 120 VAL A O 1
ATOM 911 N N . TRP A 1 121 ? 10.822 10.659 -13.817 1.00 98.00 121 TRP A N 1
ATOM 912 C CA . TRP A 1 121 ? 11.382 9.868 -12.730 1.00 98.00 121 TRP A CA 1
ATOM 913 C C . TRP A 1 121 ? 11.629 10.712 -11.469 1.00 98.00 121 TRP A C 1
ATOM 915 O O . TRP A 1 121 ? 11.225 10.325 -10.370 1.00 98.00 121 TRP A O 1
ATOM 925 N N . ALA A 1 122 ? 12.199 11.909 -11.624 1.00 98.38 122 ALA A N 1
ATOM 926 C CA . ALA A 1 122 ? 12.433 12.837 -10.521 1.00 98.38 122 ALA A CA 1
ATOM 927 C C . ALA A 1 122 ? 11.126 13.307 -9.859 1.00 98.38 122 ALA A C 1
ATOM 929 O O . ALA A 1 122 ? 11.027 13.331 -8.630 1.00 98.38 122 ALA A O 1
ATOM 930 N N . VAL A 1 123 ? 10.105 13.648 -10.653 1.00 98.75 123 VAL A N 1
ATOM 931 C CA . VAL A 1 123 ? 8.798 14.091 -10.139 1.00 98.75 123 VAL A CA 1
ATOM 932 C C . VAL A 1 123 ? 8.111 12.980 -9.340 1.00 98.75 123 VAL A C 1
ATOM 934 O O . VAL A 1 123 ? 7.581 13.258 -8.262 1.00 98.75 123 VAL A O 1
ATOM 937 N N . MET A 1 124 ? 8.169 11.729 -9.811 1.00 98.44 124 MET A N 1
ATOM 938 C CA . MET A 1 124 ? 7.673 10.577 -9.047 1.00 98.44 124 MET A CA 1
ATOM 939 C C . MET A 1 124 ? 8.427 10.429 -7.716 1.00 98.44 124 MET A C 1
ATOM 941 O O . MET A 1 124 ? 7.823 10.350 -6.647 1.00 98.44 124 MET A O 1
ATOM 945 N N . GLY A 1 125 ? 9.763 10.498 -7.740 1.00 97.94 125 GLY A N 1
ATOM 946 C CA . GLY A 1 125 ? 10.578 10.441 -6.521 1.00 97.94 125 GLY A CA 1
ATOM 947 C C . GLY A 1 125 ? 10.197 11.510 -5.485 1.00 97.94 125 GLY A C 1
ATOM 948 O O . GLY A 1 125 ? 10.010 11.199 -4.305 1.00 97.94 125 GLY A O 1
ATOM 949 N N . ILE A 1 126 ? 10.007 12.759 -5.924 1.00 98.56 126 ILE A N 1
ATOM 950 C CA . ILE A 1 126 ? 9.568 13.872 -5.064 1.00 98.56 126 ILE A CA 1
ATOM 951 C C . ILE A 1 126 ? 8.167 13.609 -4.497 1.00 98.56 126 ILE A C 1
ATOM 953 O O . ILE A 1 126 ? 7.942 13.795 -3.300 1.00 98.56 126 ILE A O 1
ATOM 957 N N . SER A 1 127 ? 7.233 13.151 -5.329 1.00 98.44 127 SER A N 1
ATOM 958 C CA . SER A 1 127 ? 5.860 12.842 -4.923 1.00 98.44 127 SER A CA 1
ATOM 959 C C . SER A 1 127 ? 5.796 11.748 -3.859 1.00 98.44 127 SER A C 1
ATOM 961 O O . SER A 1 127 ? 5.120 11.924 -2.840 1.00 98.44 127 SER A O 1
ATOM 963 N N . ILE A 1 128 ? 6.556 10.661 -4.022 1.00 96.94 128 ILE A N 1
ATOM 964 C CA . ILE A 1 128 ? 6.694 9.617 -2.997 1.00 96.94 128 ILE A CA 1
ATOM 965 C C . ILE A 1 128 ? 7.337 10.168 -1.717 1.00 96.94 128 ILE A C 1
ATOM 967 O O . ILE A 1 128 ? 6.906 9.806 -0.619 1.00 96.94 128 ILE A O 1
ATOM 971 N N . GLY A 1 129 ? 8.319 11.069 -1.820 1.00 98.06 129 GLY A N 1
ATOM 972 C CA . GLY A 1 129 ? 8.901 11.760 -0.665 1.00 98.06 129 GLY A CA 1
ATOM 973 C C . GLY A 1 129 ? 7.861 12.568 0.120 1.00 98.06 129 GLY A C 1
ATOM 974 O O . GLY A 1 129 ? 7.720 12.396 1.333 1.00 98.06 129 GLY A O 1
ATOM 975 N N . VAL A 1 130 ? 7.061 13.381 -0.574 1.00 98.56 130 VAL A N 1
ATOM 976 C CA . VAL A 1 130 ? 5.956 14.160 0.013 1.00 98.56 130 VAL A CA 1
ATOM 977 C C . VAL A 1 130 ? 4.918 13.243 0.663 1.00 98.56 130 VAL A C 1
ATOM 979 O O . VAL A 1 130 ? 4.508 13.466 1.805 1.00 98.56 130 VAL A O 1
ATOM 982 N N . MET A 1 131 ? 4.532 12.169 -0.024 1.00 97.81 131 MET A N 1
ATOM 983 C CA . MET A 1 131 ? 3.607 11.176 0.510 1.00 97.81 131 MET A CA 1
ATOM 984 C C . MET A 1 131 ? 4.162 10.506 1.773 1.00 97.81 131 MET A C 1
ATOM 986 O O . MET A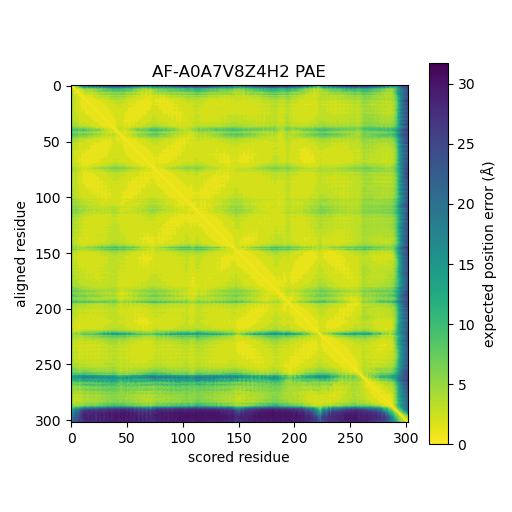 1 131 ? 3.435 10.345 2.753 1.00 97.81 131 MET A O 1
ATOM 990 N N . SER A 1 132 ? 5.455 10.181 1.801 1.00 98.06 132 SER A N 1
ATOM 991 C CA . SER A 1 132 ? 6.123 9.589 2.968 1.00 98.06 132 SER A CA 1
ATOM 992 C C . SER A 1 132 ? 6.087 10.517 4.190 1.00 98.06 132 SER A C 1
ATOM 994 O O . SER A 1 132 ? 5.871 10.052 5.310 1.00 98.06 132 SER A O 1
ATOM 996 N N . VAL A 1 133 ? 6.209 11.834 3.991 1.00 98.38 133 VAL A N 1
ATOM 997 C CA . VAL A 1 133 ? 6.041 12.830 5.067 1.00 98.38 133 VAL A CA 1
ATOM 998 C C . VAL A 1 133 ? 4.596 12.863 5.575 1.00 98.38 133 VAL A C 1
ATOM 1000 O O . VAL A 1 133 ? 4.378 12.915 6.787 1.00 98.38 133 VAL A O 1
ATOM 1003 N N . ALA A 1 134 ? 3.599 12.767 4.691 1.00 98.25 134 ALA A N 1
ATOM 1004 C CA . ALA A 1 134 ? 2.198 12.657 5.106 1.00 98.25 134 ALA A CA 1
ATOM 1005 C C . ALA A 1 134 ? 1.949 11.382 5.937 1.00 98.25 134 ALA A C 1
ATOM 1007 O O . ALA A 1 134 ? 1.312 11.444 6.993 1.00 98.25 134 ALA A O 1
ATOM 1008 N N . PHE A 1 135 ? 2.520 10.242 5.534 1.00 97.38 135 PHE A N 1
ATOM 1009 C CA . PHE A 1 135 ? 2.493 9.008 6.330 1.00 97.38 135 PHE A CA 1
ATOM 1010 C C . PHE A 1 135 ? 3.125 9.182 7.708 1.00 97.38 135 PHE A C 1
ATOM 1012 O O . PHE A 1 135 ? 2.564 8.712 8.699 1.00 97.38 135 PHE A O 1
ATOM 1019 N N . LEU A 1 136 ? 4.258 9.882 7.795 1.00 98.31 136 LEU A N 1
ATOM 1020 C CA . LEU A 1 136 ? 4.901 10.184 9.071 1.00 98.31 136 LEU A CA 1
ATOM 1021 C C . LEU A 1 136 ? 4.007 11.054 9.954 1.00 98.31 136 LEU A C 1
ATOM 1023 O O . LEU A 1 136 ? 3.843 10.749 11.133 1.00 98.31 136 LEU A O 1
ATOM 1027 N N . GLY A 1 137 ? 3.360 12.070 9.382 1.00 98.38 137 GLY A N 1
ATOM 1028 C CA . GLY A 1 137 ? 2.374 12.889 10.085 1.00 98.38 137 GLY A CA 1
ATOM 1029 C C . GLY A 1 137 ? 1.219 12.061 10.655 1.00 98.38 137 GLY A C 1
ATOM 1030 O O . GLY A 1 137 ? 0.877 12.205 11.831 1.00 98.38 137 GLY A O 1
ATOM 1031 N N . LEU A 1 138 ? 0.657 11.142 9.860 1.00 98.44 138 LEU A N 1
ATOM 1032 C CA . LEU A 1 138 ? -0.385 10.218 10.320 1.00 98.44 138 LEU A CA 1
ATOM 1033 C C . LEU A 1 138 ? 0.129 9.269 11.411 1.00 98.44 138 LEU A C 1
ATOM 1035 O O . LEU A 1 138 ? -0.580 9.014 12.383 1.00 98.44 138 LEU A O 1
ATOM 1039 N N . ALA A 1 139 ? 1.352 8.759 11.280 1.00 98.19 139 ALA A N 1
ATOM 1040 C CA . ALA A 1 139 ? 1.926 7.841 12.253 1.00 98.19 139 ALA A CA 1
ATOM 1041 C C . ALA A 1 139 ? 2.207 8.509 13.598 1.00 98.19 139 ALA A C 1
ATOM 1043 O O . ALA A 1 139 ? 1.813 7.979 14.638 1.00 98.19 139 ALA A O 1
ATOM 1044 N N . VAL A 1 140 ? 2.800 9.704 13.586 1.00 98.44 140 VAL A N 1
ATOM 1045 C CA . VAL A 1 140 ? 2.991 10.526 14.787 1.00 98.44 140 VAL A CA 1
ATOM 1046 C C . VAL A 1 140 ? 1.643 10.811 15.445 1.00 98.44 140 VAL A C 1
ATOM 1048 O O . VAL A 1 140 ? 1.485 10.619 16.650 1.00 98.44 140 VAL A O 1
ATOM 1051 N N . TRP A 1 141 ? 0.639 11.190 14.655 1.00 98.19 141 TRP A N 1
ATOM 1052 C CA . TRP A 1 141 ? -0.707 11.427 15.162 1.00 98.19 141 TRP A CA 1
ATOM 1053 C C . TRP A 1 141 ? -1.319 10.178 15.817 1.00 98.19 141 TRP A C 1
ATOM 1055 O O . TRP A 1 141 ? -1.824 10.260 16.939 1.00 98.19 141 TRP A O 1
ATOM 1065 N N . ALA A 1 142 ? -1.210 9.013 15.176 1.00 97.88 142 ALA A N 1
ATOM 1066 C CA . ALA A 1 142 ? -1.710 7.748 15.707 1.00 97.88 142 ALA A CA 1
ATOM 1067 C C . ALA A 1 142 ? -0.983 7.303 16.988 1.00 97.88 142 ALA A C 1
ATOM 1069 O O . ALA A 1 142 ? -1.611 6.720 17.871 1.00 97.88 142 ALA A O 1
ATOM 1070 N N . VAL A 1 143 ? 0.317 7.583 17.119 1.00 97.69 143 VAL A N 1
ATOM 1071 C CA . VAL A 1 143 ? 1.112 7.273 18.322 1.00 97.69 143 VAL A CA 1
ATOM 1072 C C . VAL A 1 143 ? 0.742 8.174 19.502 1.00 97.69 143 VAL A C 1
ATOM 1074 O O . VAL A 1 143 ? 0.711 7.687 20.638 1.00 97.69 143 VAL A O 1
ATOM 1077 N N . ILE A 1 144 ? 0.471 9.456 19.240 1.00 97.25 144 ILE A N 1
ATOM 1078 C CA . ILE A 1 144 ? 0.107 10.445 20.264 1.00 97.25 144 ILE A CA 1
ATOM 1079 C C . ILE A 1 144 ? -1.310 10.189 20.774 1.00 97.25 144 ILE A C 1
ATOM 1081 O O . ILE A 1 144 ? -1.501 10.001 21.971 1.00 97.25 144 ILE A O 1
ATOM 1085 N N . GLU A 1 145 ? -2.293 10.155 19.873 1.00 95.94 145 GLU A N 1
ATOM 1086 C CA . GLU A 1 145 ? -3.706 10.098 20.267 1.00 95.94 145 GLU A CA 1
ATOM 1087 C C . GLU A 1 145 ? -4.172 8.678 20.587 1.00 95.94 145 GLU A C 1
ATOM 1089 O O . GLU A 1 145 ? -4.903 8.475 21.549 1.00 95.94 145 GLU A O 1
ATOM 1094 N N . ARG A 1 146 ? -3.691 7.695 19.813 1.00 91.69 146 ARG A N 1
ATOM 1095 C CA . ARG A 1 146 ? -3.972 6.254 19.925 1.00 91.69 146 ARG A CA 1
ATOM 1096 C C . ARG A 1 146 ? -5.460 5.874 19.810 1.00 91.69 146 ARG A C 1
ATOM 1098 O O . ARG A 1 146 ? -6.317 6.395 20.516 1.00 91.69 146 ARG A O 1
ATOM 1105 N N . PRO A 1 147 ? -5.803 4.855 19.003 1.00 92.94 147 PRO A N 1
ATOM 1106 C CA . PRO A 1 147 ? -7.141 4.271 19.065 1.00 92.94 147 PRO A CA 1
ATOM 1107 C C . PRO A 1 147 ? -7.461 3.716 20.466 1.00 92.94 147 PRO A C 1
ATOM 1109 O O . PRO A 1 147 ? -6.592 3.134 21.122 1.00 92.94 147 PRO A O 1
ATOM 1112 N N . GLN A 1 148 ? -8.714 3.865 20.907 1.00 90.31 148 GLN A N 1
ATOM 1113 C CA . GLN A 1 148 ? -9.164 3.420 22.237 1.00 90.31 148 GLN A CA 1
ATOM 1114 C C . GLN A 1 148 ? -9.235 1.887 22.345 1.00 90.31 148 GLN A C 1
ATOM 1116 O O . GLN A 1 148 ? -8.793 1.302 23.333 1.00 90.31 148 GLN A O 1
ATOM 1121 N N . ASP A 1 149 ? -9.748 1.221 21.305 1.00 93.19 149 ASP A N 1
ATOM 1122 C 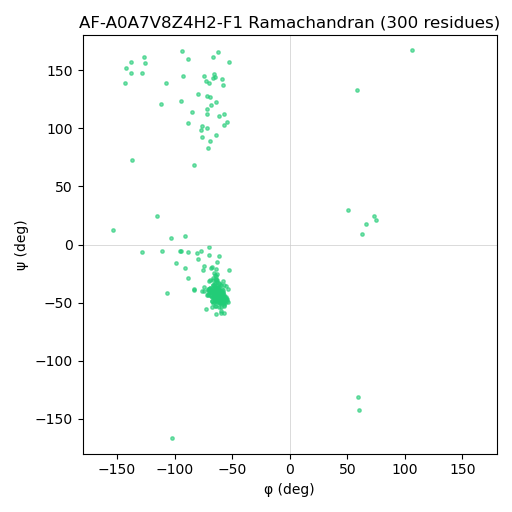CA . ASP A 1 149 ? -9.835 -0.241 21.235 1.00 93.19 149 ASP A CA 1
ATOM 1123 C C . ASP A 1 149 ? -8.427 -0.868 21.122 1.00 93.19 149 ASP A C 1
ATOM 1125 O O . ASP A 1 149 ? -7.726 -0.605 20.140 1.00 93.19 149 ASP A O 1
ATOM 1129 N N . PRO A 1 150 ? -7.988 -1.726 22.069 1.00 96.25 150 PRO A N 1
ATOM 1130 C CA . PRO A 1 150 ? -6.625 -2.264 22.075 1.00 96.25 150 PRO A CA 1
ATOM 1131 C C . PRO A 1 150 ? -6.249 -3.061 20.822 1.00 96.25 150 PRO A C 1
ATOM 1133 O O . PRO A 1 150 ? -5.094 -3.011 20.396 1.00 96.25 150 PRO A O 1
ATOM 1136 N N . ALA A 1 151 ? -7.205 -3.791 20.238 1.00 97.12 151 ALA A N 1
ATOM 1137 C CA . ALA A 1 151 ? -7.001 -4.550 19.006 1.00 97.12 151 ALA A CA 1
ATOM 1138 C C . ALA A 1 151 ? -6.771 -3.607 17.815 1.00 97.12 151 ALA A C 1
ATOM 1140 O O . ALA A 1 151 ? -5.777 -3.747 17.104 1.00 97.12 151 ALA A O 1
ATOM 1141 N N . THR A 1 152 ? -7.629 -2.594 17.660 1.00 97.19 152 THR A N 1
ATOM 1142 C CA . THR A 1 152 ? -7.467 -1.536 16.651 1.00 97.19 152 THR A CA 1
ATOM 1143 C C . THR A 1 152 ? -6.158 -0.779 16.833 1.00 97.19 152 THR A C 1
ATOM 1145 O O . THR A 1 152 ? -5.424 -0.584 15.871 1.00 97.19 152 THR A O 1
ATOM 1148 N N . ARG A 1 153 ? -5.814 -0.395 18.066 1.00 98.00 153 ARG A N 1
ATOM 1149 C CA . ARG A 1 153 ? -4.559 0.300 18.368 1.00 98.00 153 ARG A CA 1
ATOM 1150 C C . ARG A 1 153 ? -3.344 -0.507 17.932 1.00 98.00 153 ARG A C 1
ATOM 1152 O O . ARG A 1 153 ? -2.455 0.047 17.296 1.00 98.00 153 ARG A O 1
ATOM 1159 N N . LEU A 1 154 ? -3.306 -1.800 18.256 1.00 98.62 154 LEU A N 1
ATOM 1160 C CA . LEU A 1 154 ? -2.216 -2.672 17.828 1.00 98.62 154 LEU A CA 1
ATOM 1161 C C . LEU A 1 154 ? -2.146 -2.764 16.299 1.00 98.62 154 LEU A C 1
ATOM 1163 O O . LEU A 1 154 ? -1.066 -2.596 15.746 1.00 98.62 154 LEU A O 1
ATOM 1167 N N . ALA A 1 155 ? -3.279 -2.985 15.630 1.00 98.50 155 ALA A N 1
ATOM 1168 C CA . ALA A 1 155 ? -3.331 -3.092 14.175 1.00 98.50 155 ALA A CA 1
ATOM 1169 C C . ALA A 1 155 ? -2.847 -1.815 13.471 1.00 98.50 155 ALA A C 1
ATOM 1171 O O . ALA A 1 155 ? -2.044 -1.893 12.547 1.00 98.50 155 ALA A O 1
ATOM 1172 N N . VAL A 1 156 ? -3.287 -0.644 13.944 1.00 98.50 156 VAL A N 1
ATOM 1173 C CA . VAL A 1 156 ? -2.884 0.663 13.405 1.00 98.50 156 VAL A CA 1
ATOM 1174 C C . VAL A 1 156 ? -1.394 0.904 13.622 1.00 98.50 156 VAL A C 1
ATOM 1176 O O . VAL A 1 156 ? -0.678 1.183 12.667 1.00 98.50 156 VAL A O 1
ATOM 1179 N N . LEU A 1 157 ? -0.902 0.777 14.858 1.00 98.44 157 LEU A N 1
ATOM 1180 C CA . LEU A 1 157 ? 0.489 1.113 15.171 1.00 98.44 157 LEU A CA 1
ATOM 1181 C C . LEU A 1 157 ? 1.481 0.122 14.551 1.00 98.44 157 LEU A C 1
ATOM 1183 O O . LEU A 1 157 ? 2.469 0.548 13.958 1.00 98.44 157 LEU A O 1
ATOM 1187 N N . ALA A 1 158 ? 1.206 -1.184 14.629 1.00 98.62 158 ALA A N 1
ATOM 1188 C CA . ALA A 1 158 ? 2.037 -2.192 13.971 1.00 98.62 158 ALA A CA 1
ATOM 1189 C C . ALA A 1 158 ? 1.956 -2.077 12.442 1.00 98.62 158 ALA A C 1
ATOM 1191 O O . ALA A 1 158 ? 2.951 -2.292 11.758 1.00 98.62 158 ALA A O 1
ATOM 1192 N N . GLY A 1 159 ? 0.787 -1.707 11.911 1.00 98.50 159 GLY A N 1
ATOM 1193 C CA . GLY A 1 159 ? 0.560 -1.554 10.478 1.00 98.50 159 GLY A CA 1
ATOM 1194 C C . GLY A 1 159 ? 1.334 -0.375 9.907 1.00 98.50 159 GLY A C 1
ATOM 1195 O O . GLY A 1 159 ? 1.974 -0.491 8.869 1.00 98.50 159 GLY A O 1
ATOM 1196 N N . LEU A 1 160 ? 1.321 0.758 10.607 1.00 98.31 160 LEU A N 1
ATOM 1197 C CA . LEU A 1 160 ? 2.112 1.923 10.224 1.00 98.31 160 LEU A CA 1
ATOM 1198 C C . LEU A 1 160 ? 3.610 1.616 10.329 1.00 98.31 160 LEU A C 1
ATOM 1200 O O . LEU A 1 160 ? 4.358 1.948 9.416 1.00 98.31 160 LEU A O 1
ATOM 1204 N N . ALA A 1 161 ? 4.045 0.923 11.387 1.00 98.44 161 ALA A N 1
ATOM 1205 C CA . ALA A 1 161 ? 5.442 0.518 11.539 1.00 98.44 161 ALA A CA 1
ATOM 1206 C C . ALA A 1 161 ? 5.920 -0.397 10.395 1.00 98.44 161 ALA A C 1
ATOM 1208 O O . ALA A 1 161 ? 6.963 -0.131 9.800 1.00 98.44 161 ALA A O 1
ATOM 1209 N N . ILE A 1 162 ? 5.152 -1.434 10.039 1.00 98.44 162 ILE A N 1
ATOM 1210 C CA . ILE A 1 162 ? 5.530 -2.344 8.947 1.00 98.44 162 ILE A CA 1
ATOM 1211 C C . ILE A 1 162 ? 5.447 -1.665 7.573 1.00 98.44 162 ILE A C 1
ATOM 1213 O O . ILE A 1 162 ? 6.255 -1.956 6.693 1.00 98.44 162 ILE A O 1
ATOM 1217 N N . PHE A 1 163 ? 4.545 -0.694 7.403 1.00 98.19 163 PHE A N 1
ATOM 1218 C CA . PHE A 1 163 ? 4.497 0.138 6.204 1.00 98.19 163 PHE A CA 1
ATOM 1219 C C . PHE A 1 163 ? 5.784 0.963 6.036 1.00 98.19 163 PHE A C 1
ATOM 1221 O O . PHE A 1 163 ? 6.323 1.030 4.935 1.00 98.19 163 PHE A O 1
ATOM 1228 N N . PHE A 1 164 ? 6.345 1.517 7.121 1.00 98.44 164 PHE A N 1
ATOM 1229 C CA . PHE A 1 164 ? 7.659 2.178 7.080 1.00 98.44 164 PHE A CA 1
ATOM 1230 C C . PHE A 1 164 ? 8.799 1.223 6.716 1.00 98.44 164 PHE A C 1
ATOM 1232 O O . PHE A 1 164 ? 9.703 1.619 5.980 1.00 98.44 164 PHE A O 1
ATOM 1239 N N . THR A 1 165 ? 8.748 -0.039 7.156 1.00 98.44 165 THR A N 1
ATOM 1240 C CA . THR A 1 165 ? 9.665 -1.073 6.649 1.00 98.44 165 THR A CA 1
ATOM 1241 C C . THR A 1 165 ? 9.521 -1.228 5.133 1.00 98.44 165 THR A C 1
ATOM 1243 O O . THR A 1 165 ? 10.524 -1.252 4.426 1.00 98.44 165 THR A O 1
ATOM 1246 N N . GLY A 1 166 ? 8.288 -1.245 4.619 1.00 98.38 166 GLY A N 1
ATOM 1247 C CA . GLY A 1 166 ? 8.004 -1.243 3.184 1.00 98.38 166 GLY A CA 1
ATOM 1248 C C . GLY A 1 166 ? 8.607 -0.045 2.449 1.00 98.38 166 GLY A C 1
ATOM 1249 O O . GLY A 1 166 ? 9.261 -0.242 1.427 1.00 98.38 166 GLY A O 1
ATOM 1250 N N . LEU A 1 167 ? 8.478 1.174 2.985 1.00 97.88 167 LEU A N 1
ATOM 1251 C CA . LEU A 1 167 ? 9.094 2.378 2.406 1.00 97.88 167 LEU A CA 1
ATOM 1252 C C . LEU A 1 167 ? 10.626 2.268 2.338 1.00 97.88 167 LEU A C 1
ATOM 1254 O O . LEU A 1 167 ? 11.216 2.573 1.301 1.00 97.88 167 LEU A O 1
ATOM 1258 N N . GLY A 1 168 ? 11.266 1.771 3.402 1.00 98.19 168 GLY A N 1
ATOM 1259 C CA . GLY A 1 168 ? 12.712 1.525 3.424 1.00 98.19 168 GLY A CA 1
ATOM 1260 C C . GLY A 1 168 ? 13.151 0.480 2.393 1.00 98.19 168 GLY A C 1
ATOM 1261 O O . GLY A 1 168 ? 14.098 0.703 1.642 1.00 98.19 168 GLY A O 1
ATOM 1262 N N . LEU A 1 169 ? 12.411 -0.625 2.275 1.00 98.56 169 LEU A N 1
ATOM 1263 C CA . LEU A 1 169 ? 12.645 -1.633 1.235 1.00 98.56 169 LEU A CA 1
ATOM 1264 C C . LEU A 1 169 ? 12.408 -1.070 -0.174 1.00 98.56 169 LEU A C 1
ATOM 1266 O O . LEU A 1 169 ? 13.081 -1.475 -1.114 1.00 98.56 169 LEU A O 1
ATOM 1270 N N . GLY A 1 170 ? 11.505 -0.099 -0.328 1.00 97.94 170 GLY A N 1
ATOM 1271 C CA . GLY A 1 170 ? 11.306 0.623 -1.584 1.00 97.94 170 GLY A CA 1
ATOM 1272 C C . GLY A 1 170 ? 12.557 1.392 -2.009 1.00 97.94 170 GLY A C 1
ATOM 1273 O O . GLY A 1 170 ? 12.934 1.340 -3.176 1.00 97.94 170 GLY A O 1
ATOM 1274 N N . GLN A 1 171 ? 13.260 2.025 -1.064 1.00 97.75 171 GLN A N 1
ATOM 1275 C CA . GLN A 1 171 ? 14.547 2.668 -1.353 1.00 97.75 171 GLN A CA 1
ATOM 1276 C C . GLN A 1 171 ? 15.605 1.654 -1.790 1.00 97.75 171 GLN A C 1
ATOM 1278 O O . GLN A 1 171 ? 16.349 1.926 -2.724 1.00 97.75 171 GLN A O 1
ATOM 1283 N N . TRP A 1 172 ? 15.618 0.453 -1.206 1.00 97.94 172 TRP A N 1
ATOM 1284 C CA . TRP A 1 172 ? 16.505 -0.619 -1.664 1.00 97.94 172 TRP A CA 1
ATOM 1285 C C . TRP A 1 172 ? 16.224 -1.033 -3.120 1.00 97.94 172 TRP A C 1
ATOM 1287 O O . TRP A 1 172 ? 17.160 -1.167 -3.910 1.00 97.94 172 TRP A O 1
ATOM 1297 N N . VAL A 1 173 ? 14.945 -1.152 -3.505 1.00 98.31 173 VAL A N 1
ATOM 1298 C CA . VAL A 1 173 ? 14.543 -1.380 -4.907 1.00 98.31 173 VAL A CA 1
ATOM 1299 C C . VAL A 1 173 ? 15.050 -0.251 -5.809 1.00 98.31 173 VAL A C 1
ATOM 1301 O O . VAL A 1 173 ? 15.577 -0.526 -6.886 1.00 98.31 173 VAL A O 1
ATOM 1304 N N . VAL A 1 174 ? 14.911 1.005 -5.373 1.00 97.81 174 VAL A N 1
ATOM 1305 C CA . VAL A 1 174 ? 15.362 2.178 -6.133 1.00 97.81 174 VAL A CA 1
ATOM 1306 C C . VAL A 1 174 ? 16.871 2.177 -6.331 1.00 97.81 174 VAL A C 1
ATOM 1308 O O . VAL A 1 174 ? 17.325 2.313 -7.464 1.00 97.81 174 VAL A O 1
ATOM 1311 N N . SER A 1 175 ? 17.647 1.976 -5.267 1.00 97.81 175 SER A N 1
ATOM 1312 C CA . SER A 1 175 ? 19.109 1.986 -5.339 1.00 97.81 175 SER A CA 1
ATOM 1313 C C . SER A 1 175 ? 19.643 0.936 -6.311 1.00 97.81 175 SER A C 1
ATOM 1315 O O . SER A 1 175 ? 20.500 1.247 -7.133 1.00 97.81 175 SER A O 1
ATOM 1317 N N . LEU A 1 176 ? 19.112 -0.290 -6.264 1.00 97.62 176 LEU A N 1
ATOM 1318 C CA . LEU A 1 176 ? 19.516 -1.351 -7.189 1.00 97.62 176 LEU A CA 1
ATOM 1319 C C . LEU A 1 176 ? 19.056 -1.079 -8.627 1.00 97.62 176 LEU A C 1
ATOM 1321 O O . LEU A 1 176 ? 19.804 -1.347 -9.564 1.00 97.62 176 LEU A O 1
ATOM 1325 N N . GLY A 1 177 ? 17.852 -0.532 -8.813 1.00 97.31 177 GLY A N 1
ATOM 1326 C CA . GLY A 1 177 ? 17.333 -0.175 -10.135 1.00 97.31 177 GLY A CA 1
ATOM 1327 C C . GLY A 1 177 ? 18.154 0.920 -10.821 1.00 97.31 177 GLY A C 1
ATOM 1328 O O . GLY A 1 177 ? 18.504 0.775 -11.989 1.00 97.31 177 GLY A O 1
ATOM 1329 N N . VAL A 1 178 ? 18.512 1.976 -10.084 1.00 97.38 178 VAL A N 1
ATOM 1330 C CA . VAL A 1 178 ? 19.364 3.072 -10.579 1.00 97.38 178 VAL A CA 1
ATOM 1331 C C . VAL A 1 178 ? 20.781 2.578 -10.872 1.00 97.38 178 VAL A C 1
ATOM 1333 O O . VAL A 1 178 ? 21.323 2.889 -11.928 1.00 97.38 178 VAL A O 1
ATOM 1336 N N . ALA A 1 179 ? 21.368 1.765 -9.986 1.00 97.31 179 ALA A N 1
ATOM 1337 C CA . ALA A 1 179 ? 22.690 1.183 -10.221 1.00 97.31 179 ALA A CA 1
ATOM 1338 C C . ALA A 1 179 ? 22.713 0.294 -11.476 1.00 97.31 179 ALA A C 1
ATOM 1340 O O . ALA A 1 179 ? 23.662 0.354 -12.254 1.00 97.31 179 ALA A O 1
ATOM 1341 N N . TYR A 1 180 ? 21.657 -0.497 -11.699 1.00 97.25 180 TYR A N 1
ATOM 1342 C CA . TYR A 1 180 ? 21.522 -1.295 -12.915 1.00 97.25 180 TYR A CA 1
ATOM 1343 C C . TYR A 1 180 ? 21.444 -0.405 -14.158 1.00 97.25 180 TYR A C 1
ATOM 1345 O O . TYR A 1 180 ? 22.160 -0.665 -15.123 1.00 97.25 180 TYR A O 1
ATOM 1353 N N . PHE A 1 181 ? 20.610 0.641 -14.133 1.00 96.94 181 PHE A N 1
ATOM 1354 C CA . PHE A 1 181 ? 20.494 1.571 -15.255 1.00 96.94 181 PHE A CA 1
ATOM 1355 C C . PHE A 1 181 ? 21.846 2.213 -15.581 1.00 96.94 181 PHE A C 1
ATOM 1357 O O . PHE A 1 181 ? 22.296 2.112 -16.713 1.00 96.94 181 PHE A O 1
ATOM 1364 N N . GLY A 1 182 ? 22.547 2.767 -14.587 1.00 97.00 182 GLY A N 1
ATOM 1365 C CA . GLY A 1 182 ? 23.843 3.420 -14.803 1.00 97.00 182 GLY A CA 1
ATOM 1366 C C . GLY A 1 182 ? 24.962 2.490 -15.292 1.00 97.00 182 GLY A C 1
ATOM 1367 O O . GLY A 1 182 ? 25.939 2.966 -15.858 1.00 97.00 182 GLY A O 1
ATOM 1368 N N . ALA A 1 183 ? 24.840 1.177 -15.086 1.00 97.31 183 ALA A N 1
ATOM 1369 C CA . ALA A 1 183 ? 25.813 0.198 -15.570 1.00 97.31 183 ALA A CA 1
ATOM 1370 C C . ALA A 1 183 ? 25.490 -0.361 -16.966 1.00 97.31 183 ALA A C 1
ATOM 1372 O O . ALA A 1 183 ? 26.378 -0.921 -17.606 1.00 97.31 183 ALA A O 1
ATOM 1373 N N . ASN A 1 184 ? 24.235 -0.267 -17.418 1.00 96.62 184 ASN A N 1
ATOM 1374 C CA . ASN A 1 184 ? 23.761 -0.960 -18.621 1.00 96.62 184 ASN A CA 1
ATOM 1375 C C . ASN A 1 184 ? 23.056 -0.044 -19.634 1.00 96.62 184 ASN A C 1
ATOM 1377 O O . ASN A 1 184 ? 22.668 -0.533 -20.691 1.00 96.62 184 ASN A O 1
ATOM 1381 N N . ASP A 1 185 ? 22.819 1.228 -19.298 1.00 94.88 185 ASP A N 1
ATOM 1382 C CA . ASP A 1 185 ? 21.993 2.184 -20.054 1.00 94.88 185 ASP A CA 1
ATOM 1383 C C . ASP A 1 185 ? 20.595 1.635 -20.413 1.00 94.88 185 ASP A C 1
ATOM 1385 O O . ASP A 1 185 ? 19.986 1.973 -21.429 1.00 94.88 185 ASP A O 1
ATOM 1389 N N . LEU A 1 186 ? 20.076 0.742 -19.563 1.00 94.75 186 LEU A N 1
ATOM 1390 C CA . LEU A 1 186 ? 18.841 -0.011 -19.773 1.00 94.75 186 LEU A CA 1
ATOM 1391 C C . LEU A 1 186 ? 18.086 -0.167 -18.454 1.00 94.75 186 LEU A C 1
ATOM 1393 O O . LEU A 1 186 ? 18.670 -0.461 -17.411 1.00 94.75 186 LEU A O 1
ATOM 1397 N N . VAL A 1 187 ? 16.760 -0.023 -18.495 1.00 95.94 187 VAL A N 1
ATOM 1398 C CA . VAL A 1 187 ? 15.915 -0.255 -17.315 1.00 95.94 187 VAL A CA 1
ATOM 1399 C C . VAL A 1 187 ? 15.686 -1.758 -17.139 1.00 95.94 187 VAL A C 1
ATOM 1401 O O . VAL A 1 187 ? 15.254 -2.413 -18.088 1.00 95.94 187 VAL A O 1
ATOM 1404 N N . PRO A 1 188 ? 15.908 -2.322 -15.938 1.00 94.56 188 PRO A N 1
ATOM 1405 C CA . PRO A 1 188 ? 15.706 -3.745 -15.721 1.00 94.56 188 PRO A CA 1
ATOM 1406 C C . PRO A 1 188 ? 14.213 -4.100 -15.700 1.00 94.56 188 PRO A C 1
ATOM 1408 O O . PRO A 1 188 ? 13.393 -3.407 -15.084 1.00 94.56 188 PRO A O 1
ATOM 1411 N N . ASP A 1 189 ? 13.857 -5.241 -16.294 1.00 91.81 189 ASP A N 1
ATOM 1412 C CA . ASP A 1 189 ? 12.493 -5.783 -16.225 1.00 91.81 189 ASP A CA 1
ATOM 1413 C C . ASP A 1 189 ? 12.073 -6.082 -14.780 1.00 91.81 189 ASP A C 1
ATOM 1415 O O . ASP A 1 189 ? 10.958 -5.765 -14.341 1.00 91.81 189 ASP A O 1
ATOM 1419 N N . THR A 1 190 ? 13.007 -6.626 -14.002 1.00 92.50 190 THR A N 1
ATOM 1420 C CA . THR A 1 190 ? 12.869 -6.850 -12.568 1.00 92.50 190 THR A CA 1
ATOM 1421 C C . THR A 1 190 ? 14.152 -6.477 -11.840 1.00 92.50 190 THR A C 1
ATOM 1423 O O . THR A 1 190 ? 15.246 -6.618 -12.372 1.00 92.50 190 THR A O 1
ATOM 1426 N N . VAL A 1 191 ? 14.016 -5.990 -10.609 1.00 95.31 191 VAL A N 1
ATOM 1427 C CA . VAL A 1 191 ? 15.169 -5.616 -9.785 1.00 95.31 191 VAL A CA 1
ATOM 1428 C C . VAL A 1 191 ? 15.509 -6.810 -8.906 1.00 95.31 191 VAL A C 1
ATOM 1430 O O . VAL A 1 191 ? 14.643 -7.297 -8.169 1.00 95.31 191 VAL A O 1
ATOM 1433 N N . VAL A 1 192 ? 16.751 -7.279 -9.003 1.00 96.19 192 VAL A N 1
ATOM 1434 C CA . VAL A 1 192 ? 17.232 -8.482 -8.318 1.00 96.19 192 VAL A CA 1
ATOM 1435 C C . VAL A 1 192 ? 18.474 -8.207 -7.477 1.00 96.19 192 VAL A C 1
ATOM 1437 O O . VAL A 1 192 ? 19.223 -7.270 -7.738 1.00 96.19 192 VAL A O 1
ATOM 1440 N N . THR A 1 193 ? 18.685 -9.049 -6.472 1.00 95.75 193 THR A N 1
ATOM 1441 C CA . THR A 1 193 ? 19.917 -9.156 -5.688 1.00 95.75 193 THR A CA 1
ATOM 1442 C C . THR A 1 193 ? 20.375 -10.617 -5.651 1.00 95.75 193 THR A C 1
ATOM 1444 O O . THR A 1 193 ? 19.547 -11.533 -5.673 1.00 95.75 193 THR A O 1
ATOM 1447 N N . GLY A 1 194 ? 21.687 -10.852 -5.600 1.00 93.38 194 GLY A N 1
ATOM 1448 C CA . GLY A 1 194 ? 22.255 -12.200 -5.701 1.00 93.38 194 GLY A CA 1
ATOM 1449 C C . GLY A 1 194 ? 21.890 -12.883 -7.026 1.00 93.38 194 GLY A C 1
ATOM 1450 O O . GLY A 1 194 ? 21.854 -12.233 -8.066 1.00 93.38 194 GLY A O 1
ATOM 1451 N N . GLY A 1 195 ? 21.626 -14.194 -6.994 1.00 92.38 195 GLY A N 1
ATOM 1452 C CA . GLY A 1 195 ? 21.306 -14.964 -8.204 1.00 92.38 195 GLY A CA 1
ATOM 1453 C C . GLY A 1 195 ? 19.884 -14.748 -8.738 1.00 92.38 195 GLY A C 1
ATOM 1454 O O . GLY A 1 195 ? 19.688 -14.682 -9.947 1.00 92.38 195 GLY A O 1
ATOM 1455 N N . ALA A 1 196 ? 18.891 -14.648 -7.851 1.00 94.81 196 ALA A N 1
ATOM 1456 C CA . ALA A 1 196 ? 17.469 -14.611 -8.208 1.00 94.81 196 ALA A CA 1
ATOM 1457 C C . ALA A 1 196 ? 16.573 -13.871 -7.187 1.00 94.81 196 ALA A C 1
ATOM 1459 O O . ALA A 1 196 ? 15.346 -13.972 -7.247 1.00 94.81 196 ALA A O 1
ATOM 1460 N N . GLY A 1 197 ? 17.153 -13.124 -6.241 1.00 96.25 197 GLY A N 1
ATOM 1461 C CA . GLY A 1 197 ? 16.418 -12.447 -5.170 1.00 96.25 197 GLY A CA 1
ATOM 1462 C C . GLY A 1 197 ? 15.623 -11.245 -5.667 1.00 96.25 197 GLY A C 1
ATOM 1463 O O . GLY A 1 197 ? 16.182 -10.165 -5.824 1.00 96.25 197 GLY A O 1
ATOM 1464 N N . VAL A 1 198 ? 14.313 -11.383 -5.880 1.00 96.75 198 VAL A N 1
ATOM 1465 C CA . VAL A 1 198 ? 13.457 -10.287 -6.373 1.00 96.75 198 VAL A CA 1
ATOM 1466 C C . VAL A 1 198 ? 13.158 -9.279 -5.258 1.00 96.75 198 VAL A C 1
ATOM 1468 O O . VAL A 1 198 ? 12.256 -9.484 -4.450 1.00 96.75 198 VAL A O 1
ATOM 1471 N N . VAL A 1 199 ? 13.843 -8.132 -5.240 1.00 96.94 199 VAL A N 1
ATOM 1472 C CA . VAL A 1 199 ? 13.737 -7.149 -4.135 1.00 96.94 199 VAL A CA 1
ATOM 1473 C C . VAL A 1 199 ? 12.384 -6.447 -4.028 1.00 96.94 199 VAL A C 1
ATOM 1475 O O . VAL A 1 199 ? 12.008 -5.964 -2.960 1.00 96.94 199 VAL A O 1
ATOM 1478 N N . LYS A 1 200 ? 11.592 -6.458 -5.106 1.00 95.44 200 LYS A N 1
ATOM 1479 C CA . LYS A 1 200 ? 10.199 -5.986 -5.070 1.00 95.44 200 LYS A CA 1
ATOM 1480 C C . LYS A 1 200 ? 9.303 -6.866 -4.195 1.00 95.44 200 LYS A C 1
ATOM 1482 O O . LYS A 1 200 ? 8.292 -6.370 -3.708 1.00 95.44 200 LYS A O 1
ATOM 1487 N N . PHE A 1 201 ? 9.655 -8.136 -3.986 1.00 96.06 201 PHE A N 1
ATOM 1488 C CA . PHE A 1 201 ? 8.859 -9.068 -3.191 1.00 96.06 201 PHE A CA 1
ATOM 1489 C C . PHE A 1 201 ? 8.754 -8.640 -1.716 1.00 96.06 201 PHE A C 1
ATOM 1491 O O . PHE A 1 201 ? 7.636 -8.347 -1.291 1.00 96.06 201 PHE A O 1
ATOM 1498 N N . PRO A 1 202 ? 9.854 -8.496 -0.947 1.00 97.38 202 PRO A N 1
ATOM 1499 C CA . PRO A 1 202 ? 9.774 -8.050 0.444 1.00 97.38 202 PRO A CA 1
ATOM 1500 C C . PRO A 1 202 ? 9.224 -6.624 0.580 1.00 97.38 202 PRO A C 1
ATOM 1502 O O . PRO A 1 202 ? 8.536 -6.311 1.549 1.00 97.38 202 PRO A O 1
ATOM 1505 N N . HIS A 1 203 ? 9.485 -5.751 -0.401 1.00 97.88 203 HIS A N 1
ATOM 1506 C CA . HIS A 1 203 ? 8.879 -4.421 -0.438 1.00 97.88 203 HIS A CA 1
ATOM 1507 C C . HIS A 1 203 ? 7.346 -4.507 -0.503 1.00 97.88 203 HIS A C 1
ATOM 1509 O O . HIS A 1 203 ? 6.661 -3.946 0.351 1.00 97.88 203 HIS A O 1
ATOM 1515 N N . ALA A 1 204 ? 6.802 -5.243 -1.476 1.00 96.44 204 ALA A N 1
ATOM 1516 C CA . ALA A 1 204 ? 5.360 -5.380 -1.650 1.00 96.44 204 ALA A CA 1
ATOM 1517 C C . ALA A 1 204 ? 4.699 -6.040 -0.431 1.00 96.44 204 ALA A C 1
ATOM 1519 O O . ALA A 1 204 ? 3.671 -5.557 0.049 1.00 96.44 204 ALA A O 1
ATOM 1520 N N . THR A 1 205 ? 5.295 -7.105 0.116 1.00 96.75 205 THR A N 1
ATOM 1521 C CA . THR A 1 205 ? 4.745 -7.787 1.297 1.00 96.75 205 THR A CA 1
ATOM 1522 C C . THR A 1 205 ? 4.702 -6.853 2.507 1.00 96.75 205 THR A C 1
ATOM 1524 O O . THR A 1 205 ? 3.663 -6.770 3.164 1.00 96.75 205 THR A O 1
ATOM 1527 N N . ALA A 1 206 ? 5.757 -6.080 2.772 1.00 98.38 206 ALA A N 1
ATOM 1528 C CA . ALA A 1 206 ? 5.776 -5.115 3.869 1.00 98.38 206 ALA A CA 1
ATOM 1529 C C . ALA A 1 206 ? 4.747 -3.985 3.683 1.00 98.38 206 ALA A C 1
ATOM 1531 O O . ALA A 1 206 ? 3.998 -3.683 4.616 1.00 98.38 206 ALA A O 1
ATOM 1532 N N . MET A 1 207 ? 4.638 -3.422 2.473 1.00 97.81 207 MET A N 1
ATOM 1533 C CA . MET A 1 207 ? 3.663 -2.367 2.155 1.00 97.81 207 MET A CA 1
ATOM 1534 C C . MET A 1 207 ? 2.217 -2.819 2.396 1.00 97.81 207 MET A C 1
ATOM 1536 O O . MET A 1 207 ? 1.413 -2.045 2.913 1.00 97.81 207 MET A O 1
ATOM 1540 N N . HIS A 1 208 ? 1.891 -4.077 2.079 1.00 98.12 208 HIS A N 1
ATOM 1541 C CA . HIS A 1 208 ? 0.543 -4.621 2.262 1.00 98.12 208 HIS A CA 1
ATOM 1542 C C . HIS A 1 208 ? 0.219 -5.070 3.700 1.00 98.12 208 HIS A C 1
ATOM 1544 O O . HIS A 1 208 ? -0.938 -5.373 4.013 1.00 98.12 208 HIS A O 1
ATOM 1550 N N . GLY A 1 209 ? 1.204 -5.082 4.606 1.00 98.12 209 GLY A N 1
ATOM 1551 C CA . GLY A 1 209 ? 0.995 -5.476 6.003 1.00 98.12 209 GLY A CA 1
ATOM 1552 C C . GLY A 1 209 ? 0.003 -4.581 6.742 1.00 98.12 209 GLY A C 1
ATOM 1553 O O . GLY A 1 209 ? -0.786 -5.071 7.551 1.00 98.12 209 GLY A O 1
ATOM 1554 N N . LEU A 1 210 ? -0.037 -3.290 6.401 1.00 98.31 210 LEU A N 1
ATOM 1555 C CA . LEU A 1 210 ? -1.006 -2.349 6.958 1.00 98.31 210 LEU A CA 1
ATOM 1556 C C . LEU A 1 210 ? -2.451 -2.805 6.686 1.00 98.31 210 LEU A C 1
ATOM 1558 O O . LEU A 1 210 ? -3.255 -2.904 7.614 1.00 98.31 210 LEU A O 1
ATOM 1562 N N . GLN A 1 211 ? -2.773 -3.144 5.437 1.00 98.44 211 GLN A N 1
ATOM 1563 C CA . GLN A 1 211 ? -4.096 -3.614 5.020 1.00 98.44 211 GLN A CA 1
ATOM 1564 C C . GLN A 1 211 ? -4.454 -4.927 5.720 1.00 98.44 211 GLN A C 1
ATOM 1566 O O . GLN A 1 211 ? -5.581 -5.087 6.190 1.00 98.44 211 GLN A O 1
ATOM 1571 N N . VAL A 1 212 ? -3.495 -5.850 5.844 1.00 98.56 212 VAL A N 1
ATOM 1572 C CA . VAL A 1 212 ? -3.700 -7.135 6.530 1.00 98.56 212 VAL A CA 1
ATOM 1573 C C . VAL A 1 212 ? -4.037 -6.924 8.009 1.00 98.56 212 VAL A C 1
ATOM 1575 O O . VAL A 1 212 ? -4.955 -7.559 8.534 1.00 98.56 212 VAL A O 1
ATOM 1578 N N . PHE A 1 213 ? -3.355 -6.001 8.689 1.00 98.56 213 PHE A N 1
ATOM 1579 C CA . PHE A 1 213 ? -3.576 -5.756 10.118 1.00 98.56 213 PHE A CA 1
ATOM 1580 C C . PHE A 1 213 ? -4.901 -5.051 10.377 1.00 98.56 213 PHE A C 1
ATOM 1582 O O . PHE A 1 213 ? -5.648 -5.456 11.273 1.00 98.56 213 PHE A O 1
ATOM 1589 N N . ILE A 1 214 ? -5.230 -4.042 9.569 1.00 98.19 214 ILE A N 1
ATOM 1590 C CA . ILE A 1 214 ? -6.525 -3.363 9.653 1.00 98.19 214 ILE A CA 1
ATOM 1591 C C . ILE A 1 214 ? -7.665 -4.329 9.306 1.00 98.19 214 ILE A C 1
ATOM 1593 O O . ILE A 1 214 ? -8.659 -4.384 10.033 1.00 98.19 214 ILE A O 1
ATOM 1597 N N . GLY A 1 215 ? -7.488 -5.177 8.290 1.00 97.69 215 GLY A N 1
ATOM 1598 C CA . GLY A 1 215 ? -8.414 -6.263 7.973 1.00 97.69 215 GLY A CA 1
ATOM 1599 C C . GLY A 1 215 ? -8.655 -7.181 9.173 1.00 97.69 215 GLY A C 1
ATOM 1600 O O . GLY A 1 215 ? -9.801 -7.428 9.541 1.00 97.69 215 GLY A O 1
ATOM 1601 N N . ALA A 1 216 ? -7.605 -7.616 9.872 1.00 97.12 216 ALA A N 1
ATOM 1602 C CA . ALA A 1 216 ? -7.753 -8.442 11.072 1.00 97.12 216 ALA A CA 1
ATOM 1603 C C . ALA A 1 216 ? -8.541 -7.742 12.196 1.00 97.12 216 ALA A C 1
ATOM 1605 O O . ALA A 1 216 ? -9.375 -8.376 12.853 1.00 97.12 216 ALA A O 1
ATOM 1606 N N . ALA A 1 217 ? -8.328 -6.440 12.412 1.00 96.56 217 ALA A N 1
ATOM 1607 C CA . ALA A 1 217 ? -9.079 -5.665 13.402 1.00 96.56 217 ALA A CA 1
ATOM 1608 C C . ALA A 1 217 ? -10.575 -5.558 13.049 1.00 96.56 217 ALA A C 1
ATOM 1610 O O . ALA A 1 217 ? -11.426 -5.771 13.918 1.00 96.56 217 ALA A O 1
ATOM 1611 N N . ILE A 1 218 ? -10.892 -5.302 11.776 1.00 96.00 218 ILE A N 1
ATOM 1612 C CA . ILE A 1 218 ? -12.264 -5.218 11.251 1.00 96.00 218 ILE A CA 1
ATOM 1613 C C . ILE A 1 218 ? -12.971 -6.568 11.362 1.00 96.00 218 ILE A C 1
ATOM 1615 O O . ILE A 1 218 ? -14.053 -6.671 11.945 1.00 96.00 218 ILE A O 1
ATOM 1619 N N . LEU A 1 219 ? -12.353 -7.625 10.832 1.00 94.75 219 LEU A N 1
ATOM 1620 C CA . LEU A 1 219 ? -12.973 -8.945 10.754 1.00 94.75 219 LEU A CA 1
ATOM 1621 C C . LEU A 1 219 ? -13.192 -9.524 12.156 1.00 94.75 219 LEU A C 1
ATOM 1623 O O . LEU A 1 219 ? -14.291 -9.997 12.453 1.00 94.75 219 LEU A O 1
ATOM 1627 N N . SER A 1 220 ? -12.216 -9.383 13.060 1.00 93.38 220 SER A N 1
ATOM 1628 C CA . SER A 1 220 ? -12.382 -9.794 14.461 1.00 93.38 220 SER A CA 1
ATOM 1629 C C . SER A 1 220 ? -13.412 -8.947 15.222 1.00 93.38 220 SER A C 1
ATOM 1631 O O . SER A 1 220 ? -14.078 -9.469 16.113 1.00 93.38 220 SER A O 1
ATOM 1633 N N . GLY A 1 221 ? -13.588 -7.667 14.867 1.00 90.62 221 GLY A N 1
ATOM 1634 C CA . GLY A 1 221 ? -14.599 -6.766 15.440 1.00 90.62 221 GLY A CA 1
ATOM 1635 C C . GLY A 1 221 ? -16.017 -6.929 14.898 1.00 90.62 221 GLY A C 1
ATOM 1636 O O . GLY A 1 221 ? -16.955 -6.411 15.497 1.00 90.62 221 GLY A O 1
ATOM 1637 N N . SER A 1 222 ? -16.194 -7.662 13.801 1.00 87.06 222 SER A N 1
ATOM 1638 C CA . SER A 1 222 ? -17.515 -7.959 13.225 1.00 87.06 222 SER A CA 1
ATOM 1639 C C . SER A 1 222 ? -18.175 -9.225 13.807 1.00 87.06 222 SER A C 1
ATOM 1641 O O . SER A 1 222 ? -19.327 -9.531 13.491 1.00 87.06 222 SER A O 1
ATOM 1643 N N . GLY A 1 223 ? -17.449 -9.977 14.645 1.00 81.88 223 GLY A N 1
ATOM 1644 C CA . GLY A 1 223 ? -17.876 -11.242 15.252 1.00 81.88 223 GLY A CA 1
ATOM 1645 C C . GLY A 1 223 ? -18.324 -11.142 16.715 1.00 81.88 223 GLY A C 1
ATOM 1646 O O . GLY A 1 223 ? -18.599 -10.061 17.220 1.00 81.88 223 GLY A O 1
ATOM 1647 N N . SER A 1 224 ? -18.446 -12.297 17.377 1.00 84.69 224 SER A N 1
ATOM 1648 C CA . SER A 1 224 ? -18.844 -12.448 18.792 1.00 84.69 224 SER A CA 1
ATOM 1649 C C . SER A 1 224 ? -17.642 -12.446 19.746 1.00 84.69 224 SER A C 1
ATOM 1651 O O . SER A 1 224 ? -17.771 -12.741 20.933 1.00 84.69 224 SER A O 1
ATOM 1653 N N . LEU A 1 225 ? -16.444 -12.165 19.223 1.00 88.69 225 LEU A N 1
ATOM 1654 C CA . LEU A 1 225 ? -15.217 -12.179 20.005 1.00 88.69 225 LEU A CA 1
ATOM 1655 C C . LEU A 1 225 ? -15.210 -11.019 21.003 1.00 88.69 225 LEU A C 1
ATOM 1657 O O . LEU A 1 225 ? -15.314 -9.855 20.618 1.00 88.69 225 LEU A O 1
ATOM 1661 N N . ASP A 1 226 ? -14.990 -11.341 22.277 1.00 92.19 226 ASP A N 1
ATOM 1662 C CA . ASP A 1 226 ? -14.686 -10.341 23.296 1.00 92.19 226 ASP A CA 1
ATOM 1663 C C . ASP A 1 226 ? -13.364 -9.602 22.996 1.00 92.19 226 ASP A C 1
ATOM 1665 O O . ASP A 1 226 ? -12.538 -10.027 22.178 1.00 92.19 226 ASP A O 1
ATOM 1669 N N . ALA A 1 227 ? -13.136 -8.483 23.687 1.00 93.12 227 ALA A N 1
ATOM 1670 C CA . ALA A 1 227 ? -11.966 -7.631 23.470 1.00 93.12 227 ALA A CA 1
ATOM 1671 C C . ALA A 1 227 ? -10.622 -8.372 23.634 1.00 93.12 227 ALA A C 1
ATOM 1673 O O . ALA A 1 227 ? -9.670 -8.101 22.896 1.00 93.12 227 ALA A O 1
ATOM 1674 N N . ARG A 1 228 ? -10.532 -9.337 24.562 1.00 95.25 228 ARG A N 1
ATOM 1675 C CA . ARG A 1 228 ? -9.303 -10.105 24.815 1.00 95.25 228 ARG A CA 1
ATOM 1676 C C . ARG A 1 228 ? -9.016 -11.056 23.657 1.00 95.25 228 ARG A C 1
ATOM 1678 O O . ARG A 1 228 ? -7.875 -11.133 23.198 1.00 95.25 228 ARG A O 1
ATOM 1685 N N . ARG A 1 229 ? -10.038 -11.749 23.155 1.00 95.25 229 ARG A N 1
ATOM 1686 C CA . ARG A 1 229 ? -9.926 -12.656 22.005 1.00 95.25 229 ARG A CA 1
ATOM 1687 C C . ARG A 1 229 ? -9.637 -11.898 20.713 1.00 95.25 229 ARG A C 1
ATOM 1689 O O . ARG A 1 229 ? -8.770 -12.337 19.959 1.00 95.25 229 ARG A O 1
ATOM 1696 N N . ARG A 1 230 ? -10.274 -10.741 20.490 1.00 95.44 230 ARG A N 1
ATOM 1697 C CA . ARG A 1 230 ? -9.969 -9.842 19.358 1.00 95.44 230 ARG A CA 1
ATOM 1698 C C . ARG A 1 230 ? -8.503 -9.421 19.359 1.00 95.44 230 ARG A C 1
ATOM 1700 O O . ARG A 1 230 ? -7.814 -9.592 18.358 1.00 95.44 230 ARG A O 1
ATOM 1707 N N . LEU A 1 231 ? -7.997 -8.957 20.503 1.00 97.56 231 LEU A N 1
ATOM 1708 C CA . LEU A 1 231 ? -6.584 -8.606 20.647 1.00 97.56 231 LEU A CA 1
ATOM 1709 C C . LEU A 1 231 ? -5.665 -9.811 20.401 1.00 97.56 231 LEU A C 1
ATOM 1711 O O . LEU A 1 231 ? -4.634 -9.665 19.750 1.00 97.56 231 LEU A O 1
ATOM 1715 N N . GLY A 1 232 ? -6.035 -11.000 20.886 1.00 97.75 232 GLY A N 1
ATOM 1716 C CA . GLY A 1 232 ? -5.303 -12.240 20.622 1.00 97.75 232 GLY A CA 1
ATOM 1717 C C . GLY A 1 232 ? -5.200 -12.567 19.129 1.00 97.75 232 GLY A C 1
ATOM 1718 O O . GLY A 1 232 ? -4.113 -12.884 18.656 1.00 97.75 232 GLY A O 1
ATOM 1719 N N . VAL A 1 233 ? -6.297 -12.435 18.377 1.00 97.56 233 VAL A N 1
ATOM 1720 C CA . VAL A 1 233 ? -6.311 -12.612 16.913 1.00 97.56 233 VAL A CA 1
ATOM 1721 C C . VAL A 1 233 ? -5.389 -11.602 16.233 1.00 97.56 233 VAL A C 1
ATOM 1723 O O . VAL A 1 233 ? -4.526 -12.004 15.458 1.00 97.56 233 VAL A O 1
ATOM 1726 N N . VAL A 1 234 ? -5.506 -10.310 16.560 1.00 98.31 234 VAL A N 1
ATOM 1727 C CA . VAL A 1 234 ? -4.652 -9.274 15.953 1.00 98.31 234 VAL A CA 1
ATOM 1728 C C . VAL A 1 234 ? -3.175 -9.509 16.279 1.00 98.31 234 VAL A C 1
ATOM 1730 O O . VAL A 1 234 ? -2.342 -9.400 15.388 1.00 98.31 234 VAL A O 1
ATOM 1733 N N . ARG A 1 235 ? -2.828 -9.913 17.510 1.00 98.50 235 ARG A N 1
ATOM 1734 C CA . ARG A 1 235 ? -1.447 -10.280 17.878 1.00 98.50 235 ARG A CA 1
ATOM 1735 C C . ARG A 1 235 ? -0.899 -11.421 17.030 1.00 98.50 235 ARG A C 1
ATOM 1737 O O . ARG A 1 235 ? 0.245 -11.347 16.602 1.00 98.50 235 ARG A O 1
ATOM 1744 N N . MET A 1 236 ? -1.702 -12.456 16.784 1.00 97.94 236 MET A N 1
ATOM 1745 C CA . MET A 1 236 ? -1.293 -13.583 15.945 1.00 97.94 236 MET A CA 1
ATOM 1746 C C . MET A 1 236 ? -1.081 -13.166 14.492 1.00 97.94 236 MET A C 1
ATOM 1748 O O . MET A 1 236 ? -0.092 -13.579 13.894 1.00 97.94 236 MET A O 1
ATOM 1752 N N . VAL A 1 237 ? -1.961 -12.321 13.946 1.00 98.38 237 VAL A N 1
ATOM 1753 C CA . VAL A 1 237 ? -1.802 -11.794 12.583 1.00 98.38 237 VAL A CA 1
ATOM 1754 C C . VAL A 1 237 ? -0.557 -10.919 12.477 1.00 98.38 237 VAL A C 1
ATOM 1756 O O . VAL A 1 237 ? 0.244 -11.129 11.572 1.00 98.38 237 VAL A O 1
ATOM 1759 N N . VAL A 1 238 ? -0.355 -9.993 13.419 1.00 98.56 238 VAL A N 1
ATOM 1760 C CA . VAL A 1 238 ? 0.839 -9.137 13.456 1.00 98.56 238 VAL A CA 1
ATOM 1761 C C . VAL A 1 238 ? 2.105 -9.985 13.557 1.00 98.56 238 VAL A C 1
ATOM 1763 O O . VAL A 1 238 ? 3.017 -9.802 12.763 1.00 98.56 238 VAL A O 1
ATOM 1766 N N . ALA A 1 239 ? 2.162 -10.950 14.478 1.00 97.88 239 ALA A N 1
ATOM 1767 C CA . ALA A 1 239 ? 3.331 -11.813 14.633 1.00 97.88 239 ALA A CA 1
ATOM 1768 C C . ALA A 1 239 ? 3.593 -12.670 13.382 1.00 97.88 239 ALA A C 1
ATOM 1770 O O . ALA A 1 239 ? 4.718 -12.703 12.889 1.00 97.88 239 ALA A O 1
ATOM 1771 N N . GLY A 1 240 ? 2.559 -13.328 12.849 1.00 97.25 240 GLY A N 1
ATOM 1772 C CA . GLY A 1 240 ? 2.679 -14.204 11.684 1.00 97.25 240 GLY A CA 1
ATOM 1773 C C . GLY A 1 240 ? 3.090 -13.453 10.421 1.00 97.25 240 GLY A C 1
ATOM 1774 O O . GLY A 1 240 ? 3.989 -13.890 9.710 1.00 97.25 240 GLY A O 1
ATOM 1775 N N . TYR A 1 241 ? 2.493 -12.291 10.163 1.00 98.19 241 TYR A N 1
ATOM 1776 C CA . TYR A 1 241 ? 2.822 -11.503 8.979 1.00 98.19 241 TYR A CA 1
ATOM 1777 C C . TYR A 1 241 ? 4.171 -10.785 9.105 1.00 98.19 241 TYR A C 1
ATOM 1779 O O . TYR A 1 241 ? 4.904 -10.699 8.128 1.00 98.19 241 TYR A O 1
ATOM 1787 N N . THR A 1 242 ? 4.545 -10.299 10.294 1.00 97.75 242 THR A N 1
ATOM 1788 C CA . THR A 1 242 ? 5.893 -9.749 10.510 1.00 97.75 242 THR A CA 1
ATOM 1789 C C . THR A 1 242 ? 6.951 -10.828 10.299 1.00 97.75 242 THR A C 1
ATOM 1791 O O . THR A 1 242 ? 7.954 -10.568 9.640 1.00 97.75 242 THR A O 1
ATOM 1794 N N . LEU A 1 243 ? 6.713 -12.056 10.779 1.00 95.50 243 LEU A N 1
ATOM 1795 C CA . LEU A 1 243 ? 7.589 -13.193 10.493 1.00 95.50 243 LEU A CA 1
ATOM 1796 C C . LEU A 1 243 ? 7.668 -13.481 8.987 1.00 95.50 243 LEU A C 1
ATOM 1798 O O . LEU A 1 243 ? 8.758 -13.726 8.480 1.00 95.50 243 LEU A O 1
ATOM 1802 N N . PHE A 1 244 ? 6.544 -13.399 8.271 1.00 95.50 244 PHE A N 1
ATOM 1803 C CA . PHE A 1 244 ? 6.512 -13.542 6.815 1.00 95.50 244 PHE A CA 1
ATOM 1804 C C . PHE A 1 244 ? 7.323 -12.452 6.098 1.00 95.50 244 PHE A C 1
ATOM 1806 O O . PHE A 1 244 ? 8.092 -12.756 5.190 1.00 95.50 244 PHE A O 1
ATOM 1813 N N . VAL A 1 245 ? 7.219 -11.192 6.526 1.00 96.56 245 VAL A N 1
ATOM 1814 C CA . VAL A 1 245 ? 8.018 -10.092 5.965 1.00 96.56 245 VAL A CA 1
ATOM 1815 C C . VAL A 1 245 ? 9.506 -10.303 6.244 1.00 96.56 245 VAL A C 1
ATOM 1817 O O . VAL A 1 245 ? 10.305 -10.234 5.312 1.00 96.56 245 VAL A O 1
ATOM 1820 N N . LEU A 1 246 ? 9.888 -10.640 7.479 1.00 94.94 246 LEU A N 1
ATOM 1821 C CA . LEU A 1 246 ? 11.281 -10.945 7.829 1.00 94.94 246 LEU A CA 1
ATOM 1822 C C . LEU A 1 246 ? 11.834 -12.112 7.007 1.00 94.94 246 LEU A C 1
ATOM 1824 O O . LEU A 1 246 ? 12.933 -12.011 6.467 1.00 94.94 246 LEU A O 1
ATOM 1828 N N . TRP A 1 247 ? 11.052 -13.184 6.866 1.00 93.94 247 TRP A N 1
ATOM 1829 C CA . TRP A 1 247 ? 11.386 -14.299 5.989 1.00 93.94 247 TRP A CA 1
ATOM 1830 C C . TRP A 1 247 ? 11.613 -13.818 4.552 1.00 93.94 247 TRP A C 1
ATOM 1832 O O . TRP A 1 247 ? 12.665 -14.099 3.987 1.00 93.94 247 TRP A O 1
ATOM 1842 N N . SER A 1 248 ? 10.689 -13.035 3.985 1.00 95.25 248 SER A N 1
ATOM 1843 C CA . SER A 1 248 ? 10.805 -12.555 2.603 1.00 95.25 248 SER A CA 1
ATOM 1844 C C . SER A 1 248 ? 12.053 -11.695 2.377 1.00 95.25 248 SER A C 1
ATOM 1846 O O . SER A 1 248 ? 12.660 -11.779 1.311 1.00 95.25 248 SER A O 1
ATOM 1848 N N . ILE A 1 249 ? 12.479 -10.913 3.378 1.00 95.56 249 ILE A N 1
ATOM 1849 C CA . ILE A 1 249 ? 13.713 -10.117 3.327 1.00 95.56 249 ILE A CA 1
ATOM 1850 C C . ILE A 1 249 ? 14.931 -11.041 3.310 1.00 95.56 249 ILE A C 1
ATOM 1852 O O . ILE A 1 249 ? 15.745 -10.945 2.395 1.00 95.56 249 ILE A O 1
ATOM 1856 N N . VAL A 1 250 ? 15.042 -11.955 4.281 1.00 93.88 250 VAL A N 1
ATOM 1857 C CA . VAL A 1 250 ? 16.186 -12.878 4.399 1.00 93.88 250 VAL A CA 1
ATOM 1858 C C . VAL A 1 250 ? 16.306 -13.765 3.160 1.00 93.88 250 VAL A C 1
ATOM 1860 O O . VAL A 1 250 ? 17.387 -13.874 2.587 1.00 93.88 250 VAL A O 1
ATOM 1863 N N . HIS A 1 251 ? 15.187 -14.324 2.707 1.00 93.81 251 HIS A N 1
ATOM 1864 C CA . HIS A 1 251 ? 15.107 -15.168 1.519 1.00 93.81 251 HIS A CA 1
ATOM 1865 C C . HIS A 1 251 ? 15.562 -14.421 0.256 1.00 93.81 251 HIS A C 1
ATOM 1867 O O . HIS A 1 251 ? 16.377 -14.916 -0.522 1.00 93.81 251 HIS A O 1
ATOM 1873 N N . THR A 1 252 ? 15.117 -13.172 0.098 1.00 95.62 252 THR A N 1
ATOM 1874 C CA . THR A 1 252 ? 15.539 -12.311 -1.014 1.00 95.62 252 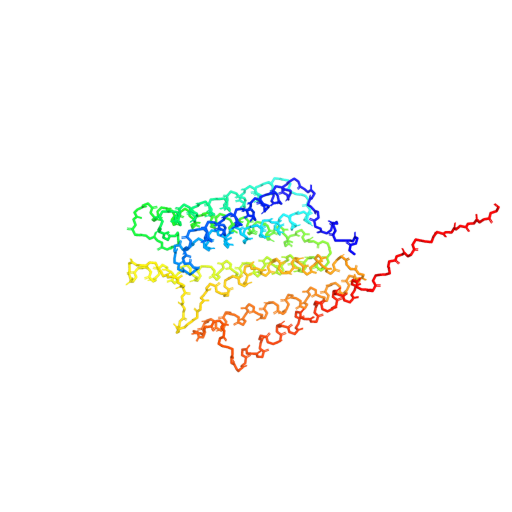THR A CA 1
ATOM 1875 C C . THR A 1 252 ? 17.022 -11.958 -0.925 1.00 95.62 252 THR A C 1
ATOM 1877 O O . THR A 1 252 ? 17.725 -12.028 -1.928 1.00 95.62 252 THR A O 1
ATOM 1880 N N . MET A 1 253 ? 17.529 -11.605 0.261 1.00 94.88 253 MET A N 1
ATOM 1881 C CA . MET A 1 253 ? 18.946 -11.282 0.475 1.00 94.88 253 MET A CA 1
ATOM 1882 C C . MET A 1 253 ? 19.870 -12.476 0.215 1.00 94.88 253 MET A C 1
ATOM 1884 O O . MET A 1 253 ? 20.999 -12.279 -0.225 1.00 94.88 253 MET A O 1
ATOM 1888 N N . ALA A 1 254 ? 19.387 -13.703 0.427 1.00 93.69 254 ALA A N 1
ATOM 1889 C CA . ALA A 1 254 ? 20.096 -14.925 0.058 1.00 93.69 254 ALA A CA 1
ATOM 1890 C C . ALA A 1 254 ? 20.172 -15.150 -1.467 1.00 93.69 254 ALA A C 1
ATOM 1892 O O . ALA A 1 254 ? 20.772 -16.125 -1.913 1.00 93.69 254 ALA A O 1
ATOM 1893 N N . GLY A 1 255 ? 19.572 -14.266 -2.272 1.00 94.62 255 GLY A N 1
ATOM 1894 C CA . GLY A 1 255 ? 19.582 -14.345 -3.726 1.00 94.62 255 GLY A CA 1
ATOM 1895 C C . GLY A 1 255 ? 18.693 -15.452 -4.280 1.00 94.62 255 GLY A C 1
ATOM 1896 O O . GLY A 1 255 ? 18.957 -15.923 -5.384 1.00 94.62 255 GLY A O 1
ATOM 1897 N N . ARG A 1 256 ? 17.672 -15.883 -3.533 1.00 93.38 256 ARG A N 1
ATOM 1898 C CA . ARG A 1 256 ? 16.753 -16.953 -3.937 1.00 93.38 256 ARG A CA 1
ATOM 1899 C C . ARG A 1 256 ? 15.515 -16.401 -4.636 1.00 93.38 256 ARG A C 1
ATOM 1901 O O . ARG A 1 256 ? 15.013 -15.334 -4.285 1.00 93.38 256 ARG A O 1
ATOM 1908 N N . ALA A 1 257 ? 15.018 -17.145 -5.623 1.00 92.38 257 ALA A N 1
ATOM 1909 C CA . ALA A 1 257 ? 13.753 -16.828 -6.276 1.00 92.38 257 ALA A CA 1
ATOM 1910 C C . ALA A 1 257 ? 12.597 -17.000 -5.275 1.00 92.38 257 ALA A C 1
ATOM 1912 O O . ALA A 1 257 ? 12.630 -17.978 -4.538 1.00 92.38 257 ALA A O 1
ATOM 1913 N N . PRO A 1 258 ? 11.533 -16.169 -5.294 1.00 89.25 258 PRO A N 1
ATOM 1914 C CA . PRO A 1 258 ? 10.459 -16.205 -4.287 1.00 89.25 258 PRO A CA 1
ATOM 1915 C C . PRO A 1 258 ? 9.785 -17.568 -4.043 1.00 89.25 258 PRO A C 1
ATOM 1917 O O . PRO A 1 258 ? 9.142 -17.766 -3.014 1.00 89.25 258 PRO A O 1
ATOM 1920 N N . THR A 1 259 ? 9.875 -18.489 -5.005 1.00 88.69 259 THR A N 1
ATOM 1921 C CA . THR A 1 259 ? 9.299 -19.840 -4.946 1.00 88.69 259 THR A CA 1
ATOM 1922 C C . THR A 1 259 ? 10.282 -20.919 -4.479 1.00 88.69 259 THR A C 1
ATOM 1924 O O . THR A 1 259 ? 9.875 -22.066 -4.309 1.00 88.69 259 THR A O 1
ATOM 1927 N N . ASP A 1 260 ? 11.559 -20.590 -4.286 1.00 88.19 260 ASP A N 1
ATOM 1928 C CA . ASP A 1 260 ? 12.631 -21.528 -3.932 1.00 88.19 260 ASP A CA 1
ATOM 1929 C C . ASP A 1 260 ? 12.676 -21.799 -2.417 1.00 88.19 260 ASP A C 1
ATOM 1931 O O . ASP A 1 260 ? 13.562 -21.355 -1.688 1.00 88.19 260 ASP A O 1
ATOM 1935 N N . LEU A 1 261 ? 11.653 -22.488 -1.906 1.00 81.38 261 LEU A N 1
ATOM 1936 C CA . LEU A 1 261 ? 11.506 -22.758 -0.475 1.00 81.38 261 LEU A CA 1
ATOM 1937 C C . LEU A 1 261 ? 12.292 -24.005 -0.051 1.00 81.38 261 LEU A C 1
ATOM 1939 O O . LEU A 1 261 ? 11.908 -25.126 -0.386 1.00 81.38 261 LEU A O 1
ATOM 1943 N N . ALA A 1 262 ? 13.326 -23.832 0.777 1.00 78.00 262 ALA A N 1
ATOM 1944 C CA . ALA A 1 262 ? 14.087 -24.949 1.337 1.00 78.00 262 ALA A CA 1
ATOM 1945 C C . ALA A 1 262 ? 14.519 -24.726 2.798 1.00 78.00 262 ALA A C 1
ATOM 1947 O O . ALA A 1 262 ? 14.734 -23.605 3.259 1.00 78.00 262 ALA A O 1
ATOM 1948 N N . GLY A 1 263 ? 14.680 -25.821 3.547 1.00 79.50 263 GLY A N 1
ATOM 1949 C CA . GLY A 1 263 ? 15.274 -25.807 4.888 1.00 79.50 263 GLY A CA 1
ATOM 1950 C C . GLY A 1 263 ? 14.537 -24.919 5.901 1.00 79.50 263 GLY A C 1
ATOM 1951 O O . GLY A 1 263 ? 13.319 -25.003 6.055 1.00 79.50 263 GLY A O 1
ATOM 1952 N N . ILE A 1 264 ? 15.283 -24.071 6.620 1.00 78.81 264 ILE A N 1
ATOM 1953 C CA . ILE A 1 264 ? 14.742 -23.210 7.688 1.00 78.81 264 ILE A CA 1
ATOM 1954 C C . ILE A 1 264 ? 13.717 -22.185 7.176 1.00 78.81 264 ILE A C 1
ATOM 1956 O O . ILE A 1 264 ? 12.819 -21.781 7.912 1.00 78.81 264 ILE A O 1
ATOM 1960 N N . GLU A 1 265 ? 13.793 -21.813 5.900 1.00 80.62 265 GLU A N 1
ATOM 1961 C CA . GLU A 1 265 ? 12.863 -20.877 5.269 1.00 80.62 265 GLU A CA 1
ATOM 1962 C C . GLU A 1 265 ? 11.467 -21.478 5.111 1.00 80.62 265 GLU A C 1
ATOM 1964 O O . GLU A 1 265 ? 10.473 -20.800 5.372 1.00 80.62 265 GLU A O 1
ATOM 1969 N N . LEU A 1 266 ? 11.386 -22.776 4.797 1.00 84.12 266 LEU A N 1
ATOM 1970 C CA . LEU A 1 266 ? 10.119 -23.502 4.791 1.00 84.12 266 LEU A CA 1
ATOM 1971 C C . LEU A 1 266 ? 9.493 -23.522 6.191 1.00 84.12 266 LEU A C 1
ATOM 1973 O O . LEU A 1 266 ? 8.287 -23.328 6.325 1.00 84.12 266 LEU A O 1
ATOM 1977 N N . ALA A 1 267 ? 10.302 -23.699 7.241 1.00 85.12 267 ALA A N 1
ATOM 1978 C CA . ALA A 1 267 ? 9.819 -23.676 8.621 1.00 85.12 267 ALA A CA 1
ATOM 1979 C C . ALA A 1 267 ? 9.293 -22.287 9.028 1.00 85.12 267 ALA A C 1
ATOM 1981 O O . ALA A 1 267 ? 8.238 -22.193 9.656 1.00 85.12 267 ALA A O 1
ATOM 1982 N N . MET A 1 268 ? 9.975 -21.206 8.633 1.00 83.81 268 MET A N 1
ATOM 1983 C CA . MET A 1 268 ? 9.509 -19.833 8.870 1.00 83.81 268 MET A CA 1
ATOM 1984 C C . MET A 1 268 ? 8.205 -19.531 8.121 1.00 83.81 268 MET A C 1
ATOM 1986 O O . MET A 1 268 ? 7.267 -19.001 8.721 1.00 83.81 268 MET A O 1
ATOM 1990 N N . ALA A 1 269 ? 8.119 -19.906 6.841 1.00 82.94 269 ALA A N 1
ATOM 1991 C CA . ALA A 1 269 ? 6.908 -19.748 6.041 1.00 82.94 269 ALA A CA 1
ATOM 1992 C C . ALA A 1 269 ? 5.740 -20.565 6.623 1.00 82.94 269 ALA A C 1
ATOM 1994 O O . ALA A 1 269 ? 4.637 -20.043 6.786 1.00 82.94 269 ALA A O 1
ATOM 1995 N N . ALA A 1 270 ? 5.986 -21.816 7.025 1.00 87.38 270 ALA A N 1
ATOM 1996 C CA . ALA A 1 270 ? 4.990 -22.668 7.671 1.00 87.38 270 ALA A CA 1
ATOM 1997 C C . ALA A 1 270 ? 4.519 -22.093 9.016 1.00 87.38 270 ALA A C 1
ATOM 1999 O O . ALA A 1 270 ? 3.320 -22.091 9.290 1.00 87.38 270 ALA A O 1
ATOM 2000 N N . ALA A 1 271 ? 5.428 -21.556 9.837 1.00 90.19 271 ALA A N 1
ATOM 2001 C CA . ALA A 1 271 ? 5.080 -20.909 11.101 1.00 90.19 271 ALA A CA 1
ATOM 2002 C C . ALA A 1 271 ? 4.226 -19.647 10.885 1.00 90.19 271 ALA A C 1
ATOM 2004 O O . ALA A 1 271 ? 3.215 -19.463 11.57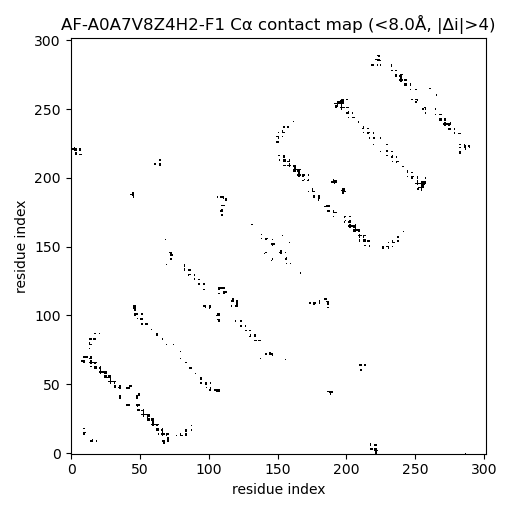0 1.00 90.19 271 ALA A O 1
ATOM 2005 N N . ALA A 1 272 ? 4.579 -18.810 9.904 1.00 89.44 272 ALA A N 1
ATOM 2006 C CA . ALA A 1 272 ? 3.785 -17.646 9.520 1.00 89.44 272 ALA A CA 1
ATOM 2007 C C . ALA A 1 272 ? 2.374 -18.052 9.059 1.00 89.44 272 ALA A C 1
ATOM 2009 O O . ALA A 1 272 ? 1.378 -17.555 9.594 1.00 89.44 272 ALA A O 1
ATOM 2010 N N . CYS A 1 273 ? 2.276 -19.015 8.139 1.00 89.62 273 CYS A N 1
ATOM 2011 C CA . CYS A 1 273 ? 1.006 -19.562 7.658 1.00 89.62 273 CYS A CA 1
ATOM 2012 C C . CYS A 1 273 ? 0.178 -20.194 8.784 1.00 89.62 273 CYS A C 1
ATOM 2014 O O . CYS A 1 273 ? -1.032 -19.988 8.839 1.00 89.62 273 CYS A O 1
ATOM 2016 N N . GLY A 1 274 ? 0.810 -20.912 9.715 1.00 91.88 274 GLY A N 1
ATOM 2017 C CA . GLY A 1 274 ? 0.144 -21.515 10.869 1.00 91.88 274 GLY A CA 1
ATOM 2018 C C . GLY A 1 274 ? -0.488 -20.470 11.790 1.00 91.88 274 GLY A C 1
ATOM 2019 O O . GLY A 1 274 ? -1.659 -20.592 12.154 1.00 91.88 274 GLY A O 1
ATOM 2020 N N . LEU A 1 275 ? 0.242 -19.397 12.116 1.00 92.19 275 LEU A N 1
ATOM 2021 C CA . LEU A 1 275 ? -0.285 -18.292 12.925 1.00 92.19 275 LEU A CA 1
ATOM 2022 C C . LEU A 1 275 ? -1.469 -17.593 12.242 1.00 92.19 275 LEU A C 1
ATOM 2024 O O . LEU A 1 275 ? -2.493 -17.348 12.887 1.00 92.19 275 LEU A O 1
ATOM 2028 N N . LEU A 1 276 ? -1.353 -17.315 10.941 1.00 93.06 276 LEU A N 1
ATOM 2029 C CA . LEU A 1 276 ? -2.420 -16.699 10.147 1.00 93.06 276 LEU A CA 1
ATOM 2030 C C . LEU A 1 276 ? -3.642 -17.621 10.025 1.00 93.06 276 LEU A C 1
ATOM 2032 O O . LEU A 1 276 ? -4.774 -17.168 10.200 1.00 93.06 276 LEU A O 1
ATOM 2036 N N . GLY A 1 277 ? -3.424 -18.919 9.809 1.00 92.38 277 GLY A N 1
ATOM 2037 C CA . GLY A 1 277 ? -4.476 -19.929 9.714 1.00 92.38 277 GLY A CA 1
ATOM 2038 C C . GLY A 1 277 ? -5.266 -20.075 11.013 1.00 92.38 277 GLY A C 1
ATOM 2039 O O . GLY A 1 277 ? -6.497 -20.058 10.994 1.00 92.38 277 GLY A O 1
ATOM 2040 N N . VAL A 1 278 ? -4.587 -20.128 12.163 1.00 94.50 278 VAL A N 1
ATOM 2041 C CA . VAL A 1 278 ? -5.264 -20.181 13.470 1.00 94.50 278 VAL A CA 1
ATOM 2042 C C . VAL A 1 278 ? -6.026 -18.883 13.753 1.00 94.50 278 VAL A C 1
ATOM 2044 O O . VAL A 1 278 ? -7.144 -18.928 14.273 1.00 94.50 278 VAL A O 1
ATOM 2047 N N . ALA A 1 279 ? -5.467 -17.722 13.398 1.00 93.75 279 ALA A N 1
ATOM 2048 C CA . ALA A 1 279 ? -6.166 -16.445 13.532 1.00 93.75 279 ALA A CA 1
ATOM 2049 C C . ALA A 1 279 ? -7.450 -16.410 12.682 1.00 93.75 279 ALA A C 1
ATOM 2051 O O . ALA A 1 279 ? -8.514 -16.058 13.197 1.00 93.75 279 ALA A O 1
ATOM 2052 N N . ALA A 1 280 ? -7.374 -16.845 11.422 1.00 92.94 280 ALA A N 1
ATOM 2053 C CA . ALA A 1 280 ? -8.521 -16.939 10.523 1.00 92.94 280 ALA A CA 1
ATOM 2054 C C . ALA A 1 280 ? -9.582 -17.917 11.050 1.00 92.94 280 ALA A C 1
ATOM 2056 O O . ALA A 1 280 ? -10.762 -17.567 11.117 1.00 92.94 280 ALA A O 1
ATOM 2057 N N . ALA A 1 281 ? -9.173 -19.103 11.514 1.00 93.56 281 ALA A N 1
ATOM 2058 C CA . ALA A 1 281 ? -10.078 -20.097 12.086 1.00 93.56 281 ALA A CA 1
ATOM 2059 C C . ALA A 1 281 ? -10.861 -19.543 13.287 1.00 93.56 281 ALA A C 1
ATOM 2061 O O . ALA A 1 281 ? -12.070 -19.753 13.373 1.00 93.56 281 ALA A O 1
ATOM 2062 N N . ARG A 1 282 ? -10.206 -18.769 14.167 1.00 92.88 282 ARG A N 1
ATOM 2063 C CA . ARG A 1 282 ? -10.855 -18.110 15.317 1.00 92.88 282 ARG A CA 1
ATOM 2064 C C . ARG A 1 282 ? -11.890 -17.062 14.904 1.00 92.88 282 ARG A C 1
ATOM 2066 O O . ARG A 1 282 ? -12.926 -16.939 15.557 1.00 92.88 282 ARG A O 1
ATOM 2073 N N . VAL A 1 283 ? -11.624 -16.301 13.842 1.00 91.38 283 VAL A N 1
ATOM 2074 C CA . VAL A 1 283 ? -12.584 -15.322 13.304 1.00 91.38 283 VAL A CA 1
ATOM 2075 C C . VAL A 1 283 ? -13.790 -16.041 12.700 1.00 91.38 283 VAL A C 1
ATOM 2077 O O . VAL A 1 283 ? -14.928 -15.731 13.051 1.00 91.38 283 VAL A O 1
ATOM 2080 N N . VAL A 1 284 ? -13.554 -17.053 11.862 1.00 91.38 284 VAL A N 1
ATOM 2081 C CA . VAL A 1 284 ? -14.619 -17.836 11.217 1.00 91.38 284 VAL A CA 1
ATOM 2082 C C . VAL A 1 284 ? -15.478 -18.565 12.250 1.00 91.38 284 VAL A C 1
ATOM 2084 O O . VAL A 1 284 ? -16.705 -18.533 12.154 1.00 91.38 284 VAL A O 1
ATOM 2087 N N . SER A 1 285 ? -14.872 -19.184 13.269 1.00 90.00 285 SER A N 1
ATOM 2088 C CA . SER A 1 285 ? -15.625 -19.850 14.337 1.00 90.00 285 SER A CA 1
ATOM 2089 C C . SER A 1 285 ? -16.509 -18.866 15.100 1.00 90.00 285 SER A C 1
ATOM 2091 O O . SER A 1 285 ? -17.659 -19.178 15.401 1.00 90.00 285 SER A O 1
ATOM 2093 N N . ALA A 1 286 ? -16.008 -17.654 15.363 1.00 88.00 286 ALA A N 1
ATOM 2094 C CA . ALA A 1 286 ? -16.784 -16.621 16.037 1.00 88.00 286 ALA A CA 1
ATOM 2095 C C . ALA A 1 286 ? -17.991 -16.180 15.204 1.00 88.00 286 ALA A C 1
ATOM 2097 O O . ALA A 1 286 ? -19.095 -16.063 15.730 1.00 88.00 286 ALA A O 1
ATOM 2098 N N . TRP A 1 287 ? -17.819 -16.001 13.894 1.00 88.12 287 TRP A N 1
ATOM 2099 C CA . TRP A 1 287 ? -18.933 -15.679 13.004 1.00 88.12 287 TRP A CA 1
ATOM 2100 C C . TRP A 1 287 ? -19.997 -16.773 12.948 1.00 88.12 287 TRP A C 1
ATOM 2102 O O . TRP A 1 287 ? -21.179 -16.446 12.902 1.00 88.12 287 TRP A O 1
ATOM 2112 N N . ARG A 1 288 ? -19.596 -18.049 12.989 1.00 87.00 288 ARG A N 1
ATOM 2113 C CA . ARG A 1 288 ? -20.528 -19.191 13.016 1.00 87.00 288 ARG A CA 1
ATOM 2114 C C . ARG A 1 288 ? -21.283 -19.311 14.338 1.00 87.00 288 ARG A C 1
ATOM 2116 O O . ARG A 1 288 ? -22.415 -19.770 14.345 1.00 87.00 288 ARG A O 1
ATOM 2123 N N . SER A 1 289 ? -20.661 -18.901 15.442 1.00 81.44 289 SER A N 1
ATOM 2124 C CA . SER A 1 289 ? -21.254 -18.976 16.782 1.00 81.44 289 SER A CA 1
ATOM 2125 C C . SER A 1 289 ? -22.297 -17.895 17.087 1.00 81.44 289 SER A C 1
ATOM 2127 O O . SER A 1 289 ? -22.906 -17.945 18.149 1.00 81.44 289 SER A O 1
ATOM 2129 N N . HIS A 1 290 ? -22.502 -16.918 16.194 1.00 66.50 290 HIS A N 1
ATOM 2130 C CA . HIS A 1 290 ? -23.550 -15.906 16.349 1.00 66.50 290 HIS A CA 1
ATOM 2131 C C . HIS A 1 290 ? -24.930 -16.536 16.118 1.00 66.50 290 HIS A C 1
ATOM 2133 O O . HIS A 1 290 ? -25.225 -16.901 14.977 1.00 66.50 290 HIS A O 1
ATOM 2139 N N . PRO A 1 291 ? -25.796 -16.645 17.144 1.00 56.53 291 PRO A N 1
ATOM 2140 C CA . PRO A 1 291 ? -27.159 -17.104 16.939 1.00 56.53 291 PRO A CA 1
ATOM 2141 C C . PRO A 1 291 ? -27.866 -16.083 16.048 1.00 56.53 291 PRO A C 1
ATOM 2143 O O . PRO A 1 291 ? -27.946 -14.901 16.388 1.00 56.53 291 PRO A O 1
ATOM 2146 N N . VAL A 1 292 ? -28.395 -16.524 14.908 1.00 56.03 292 VAL A N 1
ATOM 2147 C CA . VAL A 1 292 ? -29.475 -15.779 14.261 1.00 56.03 292 VAL A CA 1
ATOM 2148 C C . VAL A 1 292 ? -30.601 -15.801 15.281 1.00 56.03 292 VAL A C 1
ATOM 2150 O O . VAL A 1 292 ? -31.116 -16.874 15.586 1.00 56.03 292 VAL A O 1
ATOM 2153 N N . ALA A 1 293 ? -30.924 -14.654 15.881 1.00 51.41 293 ALA A N 1
ATOM 2154 C CA . ALA A 1 293 ? -32.123 -14.543 16.692 1.00 51.41 293 ALA A CA 1
ATOM 2155 C C . ALA A 1 293 ? -33.286 -14.988 15.800 1.00 51.41 293 ALA A C 1
ATOM 2157 O O . ALA A 1 293 ? -33.643 -14.291 14.850 1.00 51.41 293 ALA A O 1
ATOM 2158 N N . ALA A 1 294 ? -33.806 -16.192 16.048 1.00 45.44 294 ALA A N 1
ATOM 2159 C CA . ALA A 1 294 ? -35.044 -16.635 15.449 1.00 45.44 294 ALA A CA 1
ATOM 2160 C C . ALA A 1 294 ? -36.075 -15.590 15.863 1.00 45.44 294 ALA A C 1
ATOM 2162 O O . ALA A 1 294 ? -36.342 -15.420 17.054 1.00 45.44 294 ALA A O 1
ATOM 2163 N N . ALA A 1 295 ? -36.563 -14.818 14.894 1.00 48.00 295 ALA A N 1
ATOM 2164 C CA . ALA A 1 295 ? -37.661 -13.903 15.112 1.00 48.00 295 ALA A CA 1
ATOM 2165 C C . ALA A 1 295 ? -38.827 -14.748 15.629 1.00 48.00 295 ALA A C 1
ATOM 2167 O O . ALA A 1 295 ? -39.441 -15.505 14.878 1.00 48.00 295 ALA A O 1
ATOM 2168 N N . GLY A 1 296 ? -39.058 -14.686 16.940 1.00 45.09 296 GLY A N 1
ATOM 2169 C CA . GLY A 1 296 ? -40.202 -15.300 17.579 1.00 45.09 296 GLY A CA 1
ATOM 2170 C C . GLY A 1 296 ? -41.446 -14.612 17.049 1.00 45.09 296 GLY A C 1
ATOM 2171 O O . GLY A 1 296 ? -41.848 -13.572 17.561 1.00 45.09 296 GLY A O 1
ATOM 2172 N N . VAL A 1 297 ? -42.047 -15.186 16.009 1.00 49.16 297 VAL A N 1
ATOM 2173 C CA . VAL A 1 297 ? -43.430 -14.902 15.648 1.00 49.16 297 VAL A CA 1
ATOM 2174 C C . VAL A 1 297 ? -44.281 -15.556 16.733 1.00 49.16 297 VAL A C 1
ATOM 2176 O O . VAL A 1 297 ? -44.720 -16.697 16.617 1.00 49.16 297 VAL A O 1
ATOM 2179 N N . GLY A 1 298 ? -44.439 -14.846 17.848 1.00 44.69 298 GLY A N 1
ATOM 2180 C CA . GLY A 1 298 ? -45.452 -15.147 18.844 1.00 44.69 298 GLY A CA 1
ATOM 2181 C C . GLY A 1 298 ? -46.814 -14.838 18.242 1.00 44.69 298 GLY A C 1
ATOM 2182 O O . GLY A 1 298 ? -47.302 -13.719 18.357 1.00 44.69 298 GLY A O 1
ATOM 2183 N N . VAL A 1 299 ? -47.422 -15.823 17.581 1.00 46.62 299 VAL A N 1
ATOM 2184 C CA . VAL A 1 299 ? -48.857 -15.791 17.301 1.00 46.62 299 VAL A CA 1
ATOM 2185 C C . VAL A 1 299 ? -49.563 -16.141 18.608 1.00 46.62 299 VAL A C 1
ATOM 2187 O O . VAL A 1 299 ? -49.766 -17.308 18.932 1.00 46.62 299 VAL A O 1
ATOM 2190 N N . THR A 1 300 ? -49.922 -15.130 19.393 1.00 53.12 300 THR A N 1
ATOM 2191 C CA . THR A 1 300 ? -50.973 -15.278 20.402 1.00 53.12 300 THR A CA 1
ATOM 2192 C C . THR A 1 300 ? -52.314 -15.243 19.679 1.00 53.12 300 THR A C 1
ATOM 2194 O O . THR A 1 300 ? -52.805 -14.164 19.351 1.00 53.12 300 THR A O 1
ATOM 2197 N N . LEU A 1 301 ? -52.889 -16.416 19.407 1.00 47.81 301 LEU A N 1
ATOM 2198 C CA . LEU A 1 301 ? -54.312 -16.534 19.090 1.00 47.81 301 LEU A CA 1
ATOM 2199 C C . LEU A 1 301 ? -55.100 -16.304 20.389 1.00 47.81 301 LEU A C 1
ATOM 2201 O O . LEU A 1 301 ? -54.947 -17.057 21.353 1.00 47.81 301 LEU A O 1
ATOM 2205 N N . ARG A 1 302 ? -55.900 -15.239 20.410 1.00 51.16 302 ARG A N 1
ATOM 2206 C CA . ARG A 1 302 ? -57.089 -15.100 21.253 1.00 51.16 302 ARG A CA 1
ATOM 2207 C C . ARG A 1 302 ? -58.295 -15.023 20.337 1.00 51.16 302 ARG A C 1
ATOM 2209 O O . ARG A 1 302 ? -58.143 -14.398 19.264 1.00 51.16 302 ARG A O 1
#

Solvent-accessible surface area (backbone atoms only — not comparable to full-atom values): 15176 Å² total; per-residue (Å²): 116,90,47,42,62,77,64,70,62,54,79,44,69,40,16,37,52,24,41,53,52,12,53,52,24,38,51,49,9,53,50,29,47,52,49,31,65,74,69,67,58,57,76,64,50,53,38,24,42,48,53,35,16,52,50,17,40,49,48,13,56,48,34,32,49,50,14,51,52,57,48,60,42,81,92,49,71,69,62,43,43,53,42,36,52,46,49,51,50,35,51,51,52,46,43,48,50,37,41,53,24,33,72,72,67,37,47,46,64,57,26,63,88,40,78,68,41,33,49,52,28,51,51,44,53,51,35,53,51,55,37,52,52,44,52,49,54,52,45,55,49,48,69,72,70,44,44,84,52,68,29,50,30,48,21,52,54,52,13,50,52,36,28,51,51,10,54,54,35,43,50,54,39,48,55,51,34,38,53,46,14,78,74,63,84,43,65,61,55,68,50,65,37,77,85,41,2,43,42,58,53,30,18,53,51,19,48,48,38,27,56,54,28,46,46,42,34,42,56,29,64,35,38,71,51,52,73,69,56,28,31,52,34,35,51,31,39,52,53,15,50,50,46,39,33,54,46,38,43,54,47,20,72,71,11,34,41,97,82,69,72,54,74,70,56,42,54,48,49,49,50,16,51,50,32,39,49,53,31,50,51,54,40,53,52,28,53,69,67,52,76,76,76,74,81,78,80,76,78,78,84,127

Sequence (302 aa):
MNNLLPQLSLHKPAARWLGWASAVFAVSGLVHLGVLLVSGGPWEGAVSYRKPLTFGISFAALLWTLGWIIDRLPARPRLETVLATTLIGSSVLEVGLITMQAWRGVASHFNEATGGDTLVWAVMGISIGVMSVAFLGLAVWAVIERPQDPATRLAVLAGLAIFFTGLGLGQWVVSLGVAYFGANDLVPDTVVTGGAGVVKFPHATAMHGLQVFIGAAILSGSGSLDARRRLGVVRMVVAGYTLFVLWSIVHTMAGRAPTDLAGIELAMAAAACGLLGVAAARVVSAWRSHPVAAAGVGVTLR

Mean predicted aligned error: 4.98 Å

Foldseek 3Di:
DVQQVVLQDQDDPLLVLLQVLLVVLQVQLVVLVVVCVVVVDDCFFQLHSVVLNVLSNLSSLVSNLLSSLQSQFDDDPVLSNVLSCLSSVLSCLQSVLCVVQSVVVHGQALQPLDPVSVVSNVVNVVSVVSNVVSLVVSLVRCVVRPGPQLLQRLLQNLLSVLLVVLVVLVVVQRVQQNVVCVVPVDGTRFRADAAAQGSVQLSVLSNCSSSQLSVLLSLQSSFPDDSVLSNVLSVLLSVLSVLVSVLSVVCSNVRHHPPPDDDVSVVSNVSSVVSNVVSVVSSVVRRVPDDPPPPPPPPPDD

pLDDT: mean 93.42, std 10.54, range [44.69, 98.81]

Radius of gyration: 21.63 Å; Cα contacts (8 Å, |Δi|>4): 407; chains: 1; bounding box: 83×46×51 Å